Protein 3BFP (pdb70)

Secondary structure (DSSP, 8-state):
---SEEEEE--HHHHHHHHHHHHT-SEEEEE-------EEEE----HHHHHHHHHHHHTTT--B--EE-TT-EE-TT-EE-TTS--EE-TT-EE-TT-EE-TT-EE-TT-EE-TT-EE-TT-EE-TT-EE-TT-EE-TT-EE-TT-EE-TT-EE-TT-EE-TT-EE-S-B-S--EE--PPP---

Nearest PDB structures (foldseek):
  3bfp-assembly1_A  TM=1.005E+00  e=1.173E-33  Campylobacter jejuni
  5tyh-assembly1_A  TM=9.955E-01  e=1.055E-27  Campylobacter jejuni subsp. jejuni NCTC 11168 = ATCC 700819
  3bss-assembly1_A  TM=9.909E-01  e=1.055E-27  Campylobacter jejuni
  5t2y-assembly1_A  TM=9.691E-01  e=1.360E-27  Campylobacter jejuni subsp. jejuni NCTC 11168 = ATCC 700819
  2vhe-assembly2_B  TM=9.508E-01  e=2.335E-26  Campylobacter jejuni

Structure (mmCIF, N/CA/C/O backbone):
data_3BFP
#
_entry.id   3BFP
#
_cell.length_a   86.462
_cell.length_b   86.462
_cell.length_c   65.547
_cell.angle_alpha   90.000
_cell.angle_beta   90.000
_cell.angle_gamma   120.000
#
_symmetry.space_group_name_H-M   'P 63'
#
loop_
_entity.id
_entity.type
_entity.pdbx_description
1 polymer Acetyltransferase
2 non-polymer 'CITRATE ANION'
3 water water
#
loop_
_atom_site.group_PDB
_atom_site.id
_atom_site.type_symbol
_atom_site.label_atom_id
_atom_site.label_alt_id
_atom_site.label_comp_id
_atom_site.label_asym_id
_atom_site.label_entity_id
_atom_site.label_seq_id
_atom_site.pdbx_PDB_ins_code
_atom_site.Cartn_x
_atom_site.Cartn_y
_atom_site.Cartn_z
_atom_site.occupancy
_atom_site.B_iso_or_equiv
_atom_site.auth_seq_id
_atom_site.auth_comp_id
_atom_site.auth_asym_id
_atom_site.auth_atom_id
_atom_site.pdbx_PDB_model_num
ATOM 1 N N . ALA A 1 1 ? 19.364 -25.953 19.047 1.00 36.55 2 ALA A N 1
ATOM 2 C CA . ALA A 1 1 ? 20.077 -26.996 19.846 1.00 36.00 2 ALA A CA 1
ATOM 3 C C . ALA A 1 1 ? 20.170 -28.317 19.076 1.00 35.40 2 ALA A C 1
ATOM 4 O O . ALA A 1 1 ? 19.169 -29.027 18.931 1.00 36.15 2 ALA A O 1
ATOM 6 N N . ARG A 1 2 ? 21.369 -28.646 18.602 1.00 34.24 3 ARG A N 1
ATOM 7 C CA . ARG A 1 2 ? 21.591 -29.884 17.844 1.00 32.75 3 ARG A CA 1
ATOM 8 C C . ARG A 1 2 ? 21.447 -31.125 18.716 1.00 32.15 3 ARG A C 1
ATOM 9 O O . ARG A 1 2 ? 21.869 -31.132 19.881 1.00 32.19 3 ARG A O 1
ATOM 17 N N . THR A 1 3 ? 20.878 -32.178 18.131 1.00 30.68 4 THR A N 1
ATOM 18 C CA . THR A 1 3 ? 20.713 -33.456 18.828 1.00 29.09 4 THR A CA 1
ATOM 19 C C . THR A 1 3 ? 22.040 -34.205 18.877 1.00 29.07 4 THR A C 1
ATOM 20 O O . THR A 1 3 ? 22.993 -33.831 18.181 1.00 29.51 4 THR A O 1
ATOM 24 N N . GLU A 1 4 ? 22.115 -35.251 19.704 1.00 27.97 5 GLU A N 1
ATOM 25 C CA A GLU A 1 4 ? 23.362 -35.984 19.810 0.50 27.86 5 GLU A CA 1
ATOM 26 C CA B GLU A 1 4 ? 23.313 -36.087 19.884 0.50 27.49 5 GLU A CA 1
ATOM 27 C C . GLU A 1 4 ? 23.519 -37.015 18.700 1.00 27.02 5 GLU A C 1
ATOM 28 O O . GLU A 1 4 ? 24.643 -37.385 18.362 1.00 27.88 5 GLU A O 1
ATOM 39 N N . LYS A 1 5 ? 22.402 -37.435 18.111 1.00 26.24 6 LYS A N 1
ATOM 40 C CA . LYS A 1 5 ? 22.423 -38.344 16.964 1.00 24.55 6 LYS A CA 1
ATOM 41 C C . LYS A 1 5 ? 21.932 -37.604 15.742 1.00 22.59 6 LYS A C 1
ATOM 42 O O . LYS A 1 5 ? 21.221 -36.609 15.851 1.00 22.16 6 LYS A O 1
ATOM 48 N N . ILE A 1 6 ? 22.302 -38.115 14.571 1.00 21.32 7 ILE A N 1
ATOM 49 C CA . ILE A 1 6 ? 21.878 -37.532 13.307 1.00 19.64 7 ILE A CA 1
ATOM 50 C C . ILE A 1 6 ? 21.596 -38.654 12.314 1.00 19.18 7 ILE A C 1
ATOM 51 O O . ILE A 1 6 ? 22.343 -39.632 12.263 1.00 19.50 7 ILE A O 1
ATOM 56 N N . TYR A 1 7 ? 20.493 -38.527 11.580 1.00 18.78 8 TYR A N 1
ATOM 57 C CA . TYR A 1 7 ? 20.205 -39.411 10.456 1.00 18.98 8 TYR A CA 1
ATOM 58 C C . TYR A 1 7 ? 20.898 -38.837 9.231 1.00 19.67 8 TYR A C 1
ATOM 59 O O . TYR A 1 7 ? 20.750 -37.642 8.948 1.00 19.10 8 TYR A O 1
ATOM 68 N N . ILE A 1 8 ? 21.603 -39.699 8.503 1.00 20.42 9 ILE A N 1
ATOM 69 C CA . ILE A 1 8 ? 22.230 -39.307 7.233 1.00 22.09 9 ILE A CA 1
ATOM 70 C C . ILE A 1 8 ? 21.578 -40.132 6.138 1.00 23.49 9 ILE A C 1
ATOM 71 O O . ILE A 1 8 ? 21.688 -41.366 6.119 1.00 23.14 9 ILE A O 1
ATOM 76 N N . TYR A 1 9 ? 20.884 -39.446 5.244 1.00 24.95 10 TYR A N 1
ATOM 77 C CA . TYR A 1 9 ? 20.230 -40.096 4.132 1.00 27.43 10 TYR A CA 1
ATOM 78 C C . TYR A 1 9 ? 21.178 -40.085 2.937 1.00 28.19 10 TYR A C 1
ATOM 79 O O . TYR A 1 9 ? 21.605 -39.022 2.487 1.00 27.94 10 TYR A O 1
ATOM 88 N N . GLY A 1 10 ? 21.518 -41.275 2.448 1.00 29.10 11 GLY A N 1
ATOM 89 C CA . GLY A 1 10 ? 22.460 -41.431 1.337 1.00 30.59 11 GLY A CA 1
ATOM 90 C C . GLY A 1 10 ? 23.479 -42.516 1.625 1.00 31.91 11 GLY A C 1
ATOM 91 O O . GLY A 1 10 ? 24.379 -42.332 2.462 1.00 33.23 11 GLY A O 1
ATOM 92 N N . GLY A 1 13 ? 29.613 -43.742 0.247 1.00 37.77 14 GLY A N 1
ATOM 93 C CA . GLY A 1 13 ? 30.637 -42.787 -0.188 1.00 37.46 14 GLY A CA 1
ATOM 94 C C . GLY A 1 13 ? 30.427 -41.392 0.375 1.00 36.91 14 GLY A C 1
ATOM 95 O O . GLY A 1 13 ? 31.058 -41.023 1.370 1.00 37.44 14 GLY A O 1
ATOM 96 N N . HIS A 1 14 ? 29.541 -40.627 -0.264 1.00 36.41 15 HIS A N 1
ATOM 97 C CA A HIS A 1 14 ? 29.196 -39.267 0.183 0.50 35.73 15 HIS A CA 1
ATOM 98 C CA B HIS A 1 14 ? 29.191 -39.278 0.183 0.50 35.78 15 HIS A CA 1
ATOM 99 C C . HIS A 1 14 ? 28.623 -39.293 1.603 1.00 35.02 15 HIS A C 1
ATOM 100 O O . HIS A 1 14 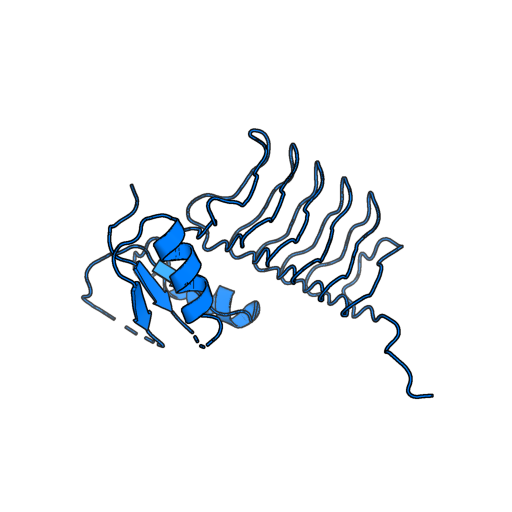? 28.779 -38.333 2.353 1.00 34.75 15 HIS A O 1
ATOM 113 N N . GLY A 1 15 ? 27.972 -40.399 1.963 1.00 33.77 16 GLY A N 1
ATOM 114 C CA . GLY A 1 15 ? 27.409 -40.590 3.302 1.00 31.26 16 GLY A CA 1
ATOM 115 C C . GLY A 1 15 ? 28.459 -40.692 4.398 1.00 29.95 16 GLY A C 1
ATOM 116 O O . GLY A 1 15 ? 28.331 -40.070 5.456 1.00 28.84 16 GLY A O 1
ATOM 117 N N . LEU A 1 16 ? 29.509 -41.474 4.155 1.00 28.52 17 LEU A N 1
ATOM 118 C CA . LEU A 1 16 ? 30.588 -41.596 5.135 1.00 27.58 17 LEU A CA 1
ATOM 119 C C . LEU A 1 16 ? 31.332 -40.267 5.308 1.00 25.75 17 LEU A C 1
ATOM 120 O O . LEU A 1 16 ? 31.804 -39.953 6.393 1.00 25.6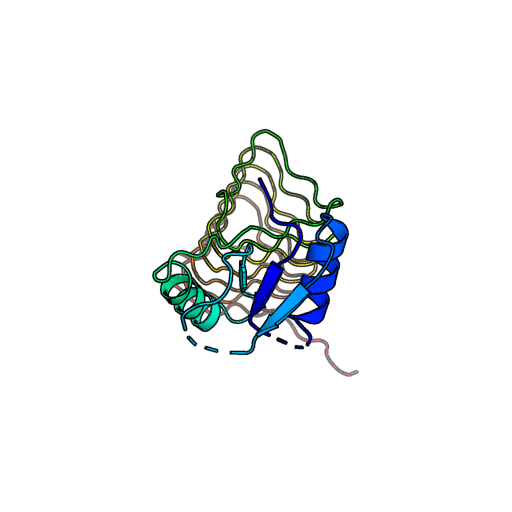6 17 LEU A O 1
ATOM 125 N N . VAL A 1 17 ? 31.442 -39.509 4.226 1.00 25.10 18 VAL A N 1
ATOM 126 C CA . VAL A 1 17 ? 32.077 -38.186 4.270 1.00 23.56 18 VAL A CA 1
ATOM 127 C C . VAL A 1 17 ? 31.249 -37.216 5.119 1.00 23.26 18 VAL A C 1
ATOM 128 O O . VAL A 1 17 ? 31.792 -36.467 5.935 1.00 22.99 18 VAL A O 1
ATOM 132 N N . CYS A 1 18 ? 29.930 -37.243 4.929 1.00 22.51 19 CYS A N 1
ATOM 133 C CA . CYS A 1 18 ? 29.039 -36.425 5.742 1.00 22.25 19 CYS A CA 1
ATOM 134 C C . CYS A 1 18 ? 29.078 -36.864 7.196 1.00 21.95 19 CYS A C 1
ATOM 135 O O . CYS A 1 18 ? 29.019 -36.025 8.092 1.00 21.49 19 CYS A O 1
ATOM 138 N N . GLU A 1 19 ? 29.207 -38.174 7.423 1.00 21.41 20 GLU A N 1
ATOM 139 C CA . GLU A 1 19 ? 29.365 -38.714 8.776 1.00 22.26 20 GLU A CA 1
ATOM 140 C C . GLU A 1 19 ? 30.598 -38.109 9.453 1.00 20.78 20 GLU A C 1
ATOM 141 O O . GLU A 1 19 ? 30.546 -37.711 10.616 1.00 20.70 20 GLU A O 1
ATOM 147 N N . ASP A 1 20 ? 31.704 -38.034 8.716 1.00 19.71 21 ASP A N 1
ATOM 148 C CA . ASP A 1 20 ? 32.925 -37.417 9.250 1.00 18.74 21 ASP A CA 1
ATOM 149 C C . ASP A 1 20 ? 32.673 -35.967 9.641 1.00 18.15 21 ASP A C 1
ATOM 150 O O . ASP A 1 20 ? 33.160 -35.503 10.668 1.00 17.50 21 ASP A O 1
ATOM 155 N N . VAL A 1 21 ? 31.934 -35.232 8.814 1.00 17.74 22 VAL A N 1
ATOM 156 C CA . VAL A 1 21 ? 31.664 -33.833 9.139 1.00 17.73 22 VAL A CA 1
ATOM 157 C C . VAL A 1 21 ? 30.734 -33.733 10.359 1.00 17.94 22 VAL A C 1
ATOM 158 O O . VAL A 1 21 ? 30.935 -32.891 11.226 1.00 17.31 22 VAL A O 1
ATOM 162 N N . ALA A 1 22 ?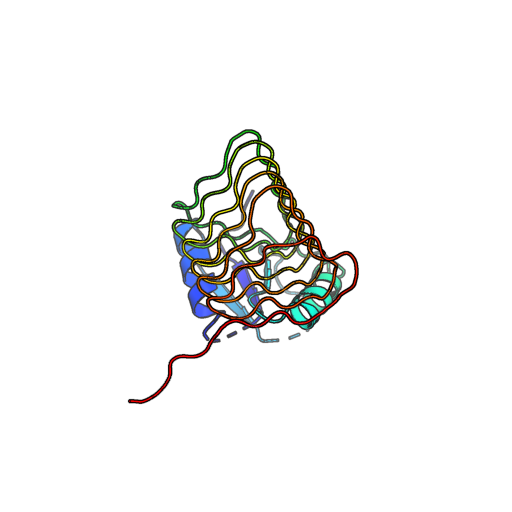 29.737 -34.607 10.417 1.00 17.86 23 ALA A N 1
ATOM 163 C CA . ALA A 1 22 ? 28.826 -34.654 11.569 1.00 18.21 23 ALA A CA 1
ATOM 164 C C . ALA A 1 22 ? 29.595 -34.927 12.870 1.00 18.98 23 ALA A C 1
ATOM 165 O O . ALA A 1 22 ? 29.404 -34.236 13.864 1.00 19.53 23 ALA A O 1
ATOM 167 N N . LYS A 1 23 ? 30.483 -35.915 12.848 1.00 20.13 24 LYS A N 1
ATOM 168 C CA . LYS A 1 23 ? 31.284 -36.242 14.038 1.00 20.83 24 LYS A CA 1
ATOM 169 C C . LYS A 1 23 ? 32.238 -35.120 14.428 1.00 20.75 24 LYS A C 1
ATOM 170 O O . LYS A 1 23 ? 32.414 -34.822 15.615 1.00 21.21 24 LYS A O 1
ATOM 176 N N . ASN A 1 24 ? 32.811 -34.466 13.422 1.00 20.59 25 ASN A N 1
ATOM 177 C CA . ASN A 1 24 ? 33.632 -33.268 13.658 1.00 20.59 25 ASN A CA 1
ATOM 178 C C . ASN A 1 24 ? 32.886 -32.168 14.409 1.00 20.80 25 ASN A C 1
ATOM 179 O O . ASN A 1 24 ? 33.458 -31.516 15.292 1.00 20.14 25 ASN A O 1
ATOM 184 N N . MET A 1 25 ? 31.609 -31.969 14.063 1.00 20.99 26 MET A N 1
ATOM 185 C CA . MET A 1 25 ? 30.753 -30.975 14.720 1.00 21.90 26 MET A CA 1
ATOM 186 C C . MET A 1 25 ? 30.417 -31.327 16.161 1.00 23.36 26 MET A C 1
ATOM 187 O O . MET A 1 25 ? 30.071 -30.451 16.957 1.00 24.56 26 MET A O 1
ATOM 192 N N . GLY A 1 26 ? 30.483 -32.615 16.483 1.00 24.26 27 GLY A N 1
ATOM 193 C CA . GLY A 1 26 ? 30.187 -33.060 17.834 1.00 24.73 27 GLY A CA 1
ATOM 194 C C . GLY A 1 26 ? 29.054 -34.065 17.919 1.00 25.43 27 GLY A C 1
ATOM 195 O O . GLY A 1 26 ? 28.682 -34.488 19.024 1.00 25.16 27 GLY A O 1
ATOM 196 N N . TYR A 1 27 ? 28.492 -34.461 16.775 1.00 25.16 28 TYR A N 1
ATOM 197 C CA . TYR A 1 27 ? 27.488 -35.533 16.799 1.00 25.41 28 TYR A CA 1
ATOM 198 C C . TYR A 1 27 ? 28.177 -36.799 17.277 1.00 26.29 28 TYR A C 1
ATOM 199 O O . TYR A 1 27 ? 29.301 -37.083 16.878 1.00 26.95 28 TYR A O 1
ATOM 208 N N . LYS A 1 28 ? 27.513 -37.535 18.165 1.00 27.78 29 LYS A N 1
ATOM 209 C CA . LYS A 1 28 ? 28.098 -38.733 18.761 1.00 28.76 29 LYS A CA 1
ATOM 210 C C . LYS A 1 28 ? 27.808 -39.975 17.931 1.00 28.11 29 LYS A C 1
ATOM 211 O O . LYS A 1 28 ? 28.609 -40.920 17.923 1.00 28.79 29 LYS A O 1
ATOM 217 N N . GLU A 1 29 ? 26.670 -39.975 17.236 1.00 27.06 30 GLU A N 1
ATOM 218 C CA A GLU A 1 29 ? 26.254 -41.131 16.445 0.50 26.57 30 GLU A CA 1
ATOM 219 C CA B GLU A 1 29 ? 26.257 -41.129 16.439 0.50 26.63 30 GLU A CA 1
ATOM 220 C C . GLU A 1 29 ? 25.568 -40.723 15.136 1.00 26.13 30 GLU A C 1
ATOM 221 O O . GLU A 1 29 ? 24.761 -39.794 15.110 1.00 26.10 30 GLU A O 1
ATOM 232 N N . CYS A 1 30 ? 25.896 -41.430 14.060 1.00 25.65 31 CYS A N 1
ATOM 233 C CA . CYS A 1 30 ? 25.267 -41.216 12.762 1.00 25.60 31 CYS A CA 1
ATOM 234 C C . CYS A 1 30 ? 24.508 -42.470 12.361 1.00 25.63 31 CYS A C 1
ATOM 235 O O . CYS A 1 30 ? 25.057 -43.583 12.384 1.00 25.96 31 CYS A O 1
ATOM 238 N N . ILE A 1 31 ? 23.249 -42.271 11.993 1.00 25.18 32 ILE A N 1
ATOM 239 C CA . ILE A 1 31 ? 22.361 -43.348 11.592 1.00 25.39 32 ILE A CA 1
ATOM 240 C C . ILE A 1 31 ? 22.071 -43.216 10.107 1.00 25.66 32 ILE A C 1
ATOM 241 O O . ILE A 1 31 ? 21.388 -42.282 9.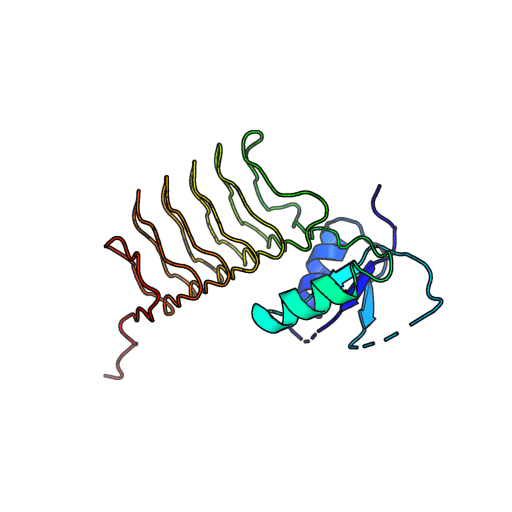674 1.00 24.29 32 ILE A O 1
ATOM 246 N N . PHE A 1 32 ? 22.580 -44.168 9.331 1.00 27.28 33 PHE A N 1
ATOM 247 C CA . PHE A 1 32 ? 22.396 -44.147 7.888 1.00 29.67 33 PHE A CA 1
ATOM 248 C C . PHE A 1 32 ? 21.057 -44.690 7.441 1.00 31.34 33 PHE A C 1
ATOM 249 O O . PHE A 1 32 ? 20.614 -45.761 7.897 1.00 31.44 33 PHE A O 1
ATOM 257 N N . LEU A 1 33 ? 20.426 -43.946 6.540 1.00 32.67 34 LEU A N 1
ATOM 258 C CA . LEU A 1 33 ? 19.184 -44.357 5.904 1.00 34.53 34 LEU A CA 1
ATOM 259 C C . LEU A 1 33 ? 19.340 -44.242 4.390 1.00 36.07 34 LEU A C 1
ATOM 260 O O . LEU A 1 33 ? 20.024 -43.337 3.896 1.00 36.38 34 LEU A O 1
ATOM 265 N N . ASP A 1 34 ? 18.709 -45.157 3.658 1.00 37.85 35 ASP A N 1
ATOM 266 C CA . ASP A 1 34 ? 18.635 -45.044 2.204 1.00 39.53 35 ASP A CA 1
ATOM 267 C C . ASP A 1 34 ? 17.416 -45.768 1.647 1.00 40.08 35 ASP A C 1
ATOM 268 O O . ASP A 1 34 ? 16.275 -45.400 1.950 1.00 40.75 35 ASP A O 1
ATOM 273 N N . SER A 1 43 ? 6.725 -42.056 9.175 1.00 32.35 44 SER A N 1
ATOM 274 C CA . SER A 1 43 ? 6.837 -43.130 10.180 1.00 32.04 44 SER A CA 1
ATOM 275 C C . SER A 1 43 ? 7.168 -42.639 11.606 1.00 31.10 44 SER A C 1
ATOM 276 O O . SER A 1 43 ? 7.257 -41.438 11.852 1.00 31.23 44 SER A O 1
ATOM 279 N N . THR A 1 44 ? 7.365 -43.570 12.542 1.00 30.07 45 THR A N 1
ATOM 280 C CA . THR A 1 44 ? 7.414 -43.211 13.967 1.00 28.50 45 THR A CA 1
ATOM 281 C C . THR A 1 44 ? 8.799 -43.088 14.641 1.00 28.43 45 THR A C 1
ATOM 282 O O . THR A 1 44 ? 8.923 -43.304 15.841 1.00 27.47 45 THR A O 1
ATOM 286 N N . LEU A 1 45 ? 9.827 -42.727 13.883 1.00 29.19 46 LEU A N 1
ATOM 287 C CA . LEU A 1 45 ? 11.176 -42.586 14.461 1.00 29.29 46 LEU A CA 1
ATOM 288 C C . LEU A 1 45 ? 11.385 -41.358 15.334 1.00 28.31 46 LEU A C 1
ATOM 289 O O . LEU A 1 45 ? 10.755 -40.325 15.098 1.00 29.19 46 LEU A O 1
ATOM 294 N N . PRO A 1 46 ? 12.297 -41.449 16.326 1.00 27.82 47 PRO A N 1
ATOM 295 C CA . PRO A 1 46 ? 12.618 -40.251 17.085 1.00 27.11 47 PRO A CA 1
ATOM 296 C C . PRO A 1 46 ? 13.109 -39.145 16.148 1.00 26.87 47 PRO A C 1
ATOM 297 O O . PRO A 1 46 ? 13.752 -39.430 15.126 1.00 26.49 47 PRO A O 1
ATOM 301 N N . LYS A 1 47 ? 12.786 -37.908 16.498 1.00 26.19 48 LYS A N 1
ATOM 302 C CA . LYS A 1 47 ? 13.130 -36.733 15.693 1.00 26.15 48 LYS A CA 1
ATOM 303 C C . LYS A 1 47 ? 14.545 -36.226 15.934 1.00 25.86 48 LYS A C 1
ATOM 304 O O . LYS A 1 47 ? 14.749 -35.108 16.433 1.00 26.38 48 LYS A O 1
ATOM 310 N N . TYR A 1 48 ? 15.537 -37.020 15.555 1.00 24.74 49 TYR A N 1
ATOM 311 C CA . TYR A 1 48 ? 16.906 -36.510 15.563 1.00 24.33 49 TYR A CA 1
ATOM 312 C C . TYR A 1 48 ? 17.079 -35.603 14.350 1.00 22.66 49 TYR A C 1
ATOM 313 O O . TYR A 1 48 ? 16.284 -35.657 13.405 1.00 21.92 49 TYR A O 1
ATOM 322 N N . ASP A 1 49 ? 18.100 -34.753 14.410 1.00 21.58 50 ASP A N 1
ATOM 323 C CA . ASP A 1 49 ? 18.501 -33.919 13.279 1.00 20.54 50 ASP A CA 1
ATOM 324 C C . ASP A 1 49 ? 18.697 -34.809 12.061 1.00 20.11 50 ASP A C 1
ATOM 325 O O . ASP A 1 49 ? 19.081 -35.972 12.201 1.00 19.60 50 ASP A O 1
ATOM 330 N N . PHE A 1 50 ? 18.453 -34.255 10.873 1.00 19.76 51 PHE A N 1
ATOM 331 C CA . PHE A 1 50 ? 18.571 -35.010 9.629 1.00 19.76 51 PHE A CA 1
ATOM 332 C C . PHE A 1 50 ? 19.556 -34.304 8.697 1.00 18.87 51 PHE A C 1
ATOM 333 O O . PHE A 1 50 ? 19.661 -33.086 8.724 1.00 17.13 51 PHE A O 1
ATOM 341 N N . PHE A 1 51 ? 20.232 -35.077 7.853 1.00 18.20 52 PHE A N 1
ATOM 342 C CA . PHE A 1 51 ? 20.985 -34.483 6.741 1.00 18.35 52 PHE A CA 1
ATOM 343 C C . PHE A 1 51 ? 20.814 -35.320 5.481 1.00 19.01 52 PHE A C 1
ATOM 344 O O . PHE A 1 51 ? 20.665 -36.538 5.562 1.00 18.81 52 PHE A O 1
ATOM 352 N N . ILE A 1 52 ? 20.834 -34.663 4.320 1.00 19.45 53 ILE A N 1
ATOM 353 C CA . ILE A 1 52 ? 20.697 -35.372 3.046 1.00 20.44 53 ILE A CA 1
ATOM 354 C C . ILE A 1 52 ? 22.037 -35.391 2.315 1.00 21.41 53 ILE A C 1
ATOM 355 O O . ILE A 1 52 ? 22.473 -34.368 1.778 1.00 21.23 53 ILE A O 1
ATOM 360 N N . ALA A 1 53 ? 22.683 -36.555 2.326 1.00 22.48 54 ALA A N 1
ATOM 361 C CA . ALA A 1 53 ? 24.014 -36.721 1.749 1.00 24.27 54 ALA A CA 1
ATOM 362 C C . ALA A 1 53 ? 23.921 -37.241 0.333 1.00 24.96 54 ALA A C 1
ATOM 363 O O . ALA A 1 53 ? 24.403 -38.332 0.026 1.00 25.73 54 ALA A O 1
ATOM 365 N N . ILE A 1 54 ? 23.276 -36.462 -0.529 1.00 26.71 55 ILE A N 1
ATOM 366 C CA . ILE A 1 54 ? 23.142 -36.817 -1.931 1.00 27.43 55 ILE A CA 1
ATOM 367 C C . ILE A 1 54 ? 23.751 -35.696 -2.780 1.00 27.97 55 ILE A C 1
ATOM 368 O O . ILE A 1 54 ? 23.299 -34.547 -2.715 1.00 27.79 55 ILE A O 1
ATOM 373 N N . GLY A 1 55 ? 24.790 -36.034 -3.547 1.00 28.23 56 GLY A N 1
ATOM 374 C CA . GLY A 1 55 ? 25.548 -35.030 -4.311 1.00 28.32 56 GLY A CA 1
ATOM 375 C C . GLY A 1 55 ? 24.717 -34.448 -5.440 1.00 28.33 56 GLY A C 1
ATOM 376 O O . GLY A 1 55 ? 24.940 -33.310 -5.884 1.00 28.27 56 GLY A O 1
ATOM 377 N N . ASN A 1 56 ? 23.757 -35.242 -5.902 1.00 28.15 57 ASN A N 1
ATOM 378 C CA . ASN A 1 56 ? 22.874 -34.863 -6.986 1.00 28.36 57 ASN A CA 1
ATOM 379 C C . ASN A 1 56 ? 21.839 -33.825 -6.581 1.00 28.18 57 ASN A C 1
ATOM 380 O O . ASN A 1 56 ? 21.001 -34.092 -5.709 1.00 27.20 57 ASN A O 1
ATOM 385 N N . ASN A 1 57 ? 21.878 -32.665 -7.244 1.00 27.49 58 ASN A N 1
ATOM 386 C CA . ASN A 1 57 ? 21.061 -31.502 -6.860 1.00 27.33 58 ASN A CA 1
ATOM 387 C C . ASN A 1 57 ? 19.560 -31.761 -6.876 1.00 27.96 58 ASN A C 1
ATOM 388 O O . ASN A 1 57 ? 18.829 -31.313 -5.980 1.00 28.34 58 ASN A O 1
ATOM 393 N N . GLU A 1 58 ? 19.101 -32.484 -7.893 1.00 29.07 59 GLU A N 1
ATOM 394 C CA . GLU A 1 58 ? 17.670 -32.695 -8.106 1.00 29.71 59 GLU A CA 1
ATOM 395 C C . GLU A 1 58 ? 17.048 -33.657 -7.089 1.00 29.23 59 GLU A C 1
ATOM 396 O O . GLU A 1 58 ? 15.939 -33.424 -6.598 1.00 29.04 59 GLU A O 1
ATOM 402 N N . ILE A 1 59 ? 17.765 -34.739 -6.800 1.00 28.95 60 ILE A N 1
ATOM 403 C CA . ILE A 1 59 ? 17.327 -35.735 -5.828 1.00 28.54 60 ILE A CA 1
ATOM 404 C C . ILE A 1 59 ? 17.406 -35.123 -4.427 1.00 27.95 60 ILE A C 1
ATOM 405 O O . ILE A 1 59 ? 16.498 -35.291 -3.620 1.00 27.79 60 ILE A O 1
ATOM 410 N N . ARG A 1 60 ? 18.490 -34.400 -4.152 1.00 27.21 61 ARG A N 1
ATOM 411 C CA . ARG A 1 60 ? 18.639 -33.730 -2.858 1.00 25.97 61 ARG A CA 1
ATOM 412 C C . ARG A 1 60 ? 17.434 -32.843 -2.542 1.00 26.25 61 ARG A C 1
ATOM 413 O O . ARG A 1 60 ? 16.913 -32.887 -1.422 1.00 26.15 61 ARG A O 1
ATOM 421 N N . LYS A 1 61 ? 16.986 -32.061 -3.522 1.00 26.24 62 LYS A N 1
ATOM 422 C CA . LYS A 1 61 ? 15.853 -31.154 -3.346 1.00 27.21 62 LYS A CA 1
ATOM 423 C C . LYS A 1 61 ? 14.555 -31.910 -3.072 1.00 27.87 62 LYS A C 1
ATOM 424 O O . LYS A 1 61 ? 13.773 -31.519 -2.207 1.00 27.67 62 LYS A O 1
ATOM 430 N N . LYS A 1 62 ? 14.329 -32.985 -3.825 1.00 28.58 63 LYS A N 1
ATOM 431 C CA . LYS A 1 62 ? 13.119 -33.792 -3.663 1.00 29.46 63 LYS A CA 1
ATOM 432 C C . LYS A 1 62 ? 13.067 -34.405 -2.266 1.00 29.18 63 LYS A C 1
ATOM 433 O O . LYS A 1 62 ? 12.055 -34.275 -1.569 1.00 29.33 63 LYS A O 1
ATOM 436 N N . ILE A 1 63 ? 14.172 -35.035 -1.862 1.00 29.13 64 ILE A N 1
ATOM 437 C CA . ILE A 1 63 ? 14.284 -35.641 -0.537 1.00 29.06 64 ILE A CA 1
ATOM 438 C C . ILE A 1 63 ? 14.149 -34.571 0.553 1.00 29.19 64 ILE A C 1
ATOM 439 O O . ILE A 1 63 ? 13.487 -34.804 1.568 1.00 29.02 64 ILE A O 1
ATOM 444 N N . TYR A 1 64 ? 14.761 -33.403 0.328 1.00 28.91 65 TYR A N 1
ATOM 445 C CA . TYR A 1 64 ? 14.628 -32.250 1.230 1.00 29.58 65 TYR A CA 1
ATOM 446 C C . TYR A 1 64 ? 13.167 -31.910 1.474 1.00 30.58 65 TYR A C 1
ATOM 447 O O . TYR A 1 64 ? 12.751 -31.715 2.619 1.00 30.87 65 TYR A O 1
ATOM 456 N N . GLN A 1 65 ? 12.394 -31.827 0.395 1.00 31.40 66 GLN A N 1
ATOM 457 C CA . GLN A 1 65 ? 10.983 -31.469 0.507 1.00 32.78 66 GLN A CA 1
ATOM 458 C C . GLN A 1 65 ? 10.195 -32.514 1.301 1.00 32.59 66 GLN A C 1
ATOM 459 O O . GLN A 1 65 ? 9.405 -32.152 2.171 1.00 32.95 66 GLN A O 1
ATOM 465 N N . LYS A 1 66 ? 10.442 -33.794 1.015 1.00 32.98 67 LYS A N 1
ATOM 466 C CA . LYS A 1 66 ? 9.762 -34.910 1.687 1.00 33.57 67 LYS A CA 1
ATOM 467 C C . LYS A 1 66 ? 10.071 -34.952 3.186 1.00 33.66 67 LYS A C 1
ATOM 468 O O . LYS A 1 66 ? 9.156 -35.085 4.005 1.00 33.54 67 LYS A O 1
ATOM 471 N N . ILE A 1 67 ? 11.355 -34.833 3.532 1.00 33.16 68 ILE A N 1
ATOM 472 C CA . ILE A 1 67 ? 11.798 -34.886 4.933 1.00 33.39 68 ILE A CA 1
ATOM 473 C C . ILE A 1 67 ? 11.258 -33.702 5.738 1.00 33.89 68 ILE A C 1
ATOM 474 O O . ILE A 1 67 ? 10.835 -33.871 6.888 1.00 33.57 68 ILE A O 1
ATOM 479 N N . SER A 1 68 ? 11.271 -32.520 5.121 1.00 34.49 69 SER A N 1
ATOM 480 C CA A SER A 1 68 ? 10.741 -31.305 5.739 0.50 35.15 69 SER A CA 1
ATOM 481 C CA B SER A 1 68 ? 10.746 -31.308 5.741 0.50 35.15 69 SER A CA 1
ATOM 482 C C . SER A 1 68 ? 9.245 -31.420 6.011 1.00 35.71 69 SER A C 1
ATOM 483 O O . SER A 1 68 ? 8.750 -30.910 7.015 1.00 35.87 69 SER A O 1
ATOM 488 N N . GLU A 1 69 ? 8.529 -32.088 5.107 1.00 36.47 70 GLU A N 1
ATOM 489 C CA . GLU A 1 69 ? 7.075 -32.268 5.239 1.00 37.81 70 GLU A CA 1
ATOM 490 C C . GLU A 1 69 ? 6.677 -33.307 6.292 1.00 37.56 70 GLU A C 1
ATOM 491 O O . GLU A 1 69 ? 5.496 -33.417 6.642 1.00 38.18 70 GLU A O 1
ATOM 497 N N . ASN A 1 70 ? 7.650 -34.082 6.767 1.00 37.17 71 ASN A N 1
ATOM 498 C CA . ASN A 1 70 ? 7.416 -35.071 7.817 1.00 36.74 71 ASN A CA 1
ATOM 499 C C . ASN A 1 70 ? 7.911 -34.625 9.197 1.00 36.10 71 ASN A C 1
ATOM 500 O O . ASN A 1 70 ? 8.108 -35.451 10.097 1.00 36.41 71 ASN A O 1
ATOM 505 N N . GLY A 1 71 ? 8.112 -33.316 9.350 1.00 34.98 72 GLY A N 1
ATOM 506 C CA . GLY A 1 71 ? 8.428 -32.707 10.645 1.00 33.81 72 GLY A CA 1
ATOM 507 C C . GLY A 1 71 ? 9.852 -32.877 11.153 1.00 32.60 72 GLY A C 1
ATOM 508 O O . GLY A 1 71 ? 10.091 -32.828 12.368 1.00 32.81 72 GLY A O 1
ATOM 509 N N . PHE A 1 72 ? 10.799 -33.092 10.239 1.00 30.65 73 PHE A N 1
ATOM 510 C CA . PHE A 1 72 ? 12.199 -33.241 10.620 1.00 28.50 73 PHE A CA 1
ATOM 511 C C . PHE A 1 72 ? 12.944 -31.927 10.410 1.00 27.10 73 PHE A C 1
ATOM 512 O O . PHE A 1 72 ? 12.617 -31.144 9.502 1.00 26.99 73 PHE A O 1
ATOM 520 N N . LYS A 1 73 ? 13.947 -31.690 11.249 1.00 25.36 74 LYS A N 1
ATOM 521 C CA . LYS A 1 73 ? 14.844 -30.556 11.079 1.00 24.35 74 LYS A CA 1
ATOM 522 C C . LYS A 1 73 ? 16.015 -31.016 10.217 1.00 22.80 74 LYS A C 1
ATOM 523 O O . LYS A 1 73 ? 16.718 -31.949 10.584 1.00 22.51 74 LYS A O 1
ATOM 529 N N . ILE A 1 74 ? 16.218 -30.372 9.072 1.00 21.52 75 ILE A N 1
ATOM 530 C CA . ILE A 1 74 ? 17.364 -30.723 8.215 1.00 20.54 75 ILE A CA 1
ATOM 531 C C . ILE A 1 74 ? 18.480 -29.723 8.486 1.00 19.51 75 ILE A C 1
ATOM 532 O O . ILE A 1 74 ? 18.427 -28.592 8.009 1.00 19.87 75 ILE A O 1
ATOM 537 N N . VAL A 1 75 ? 19.466 -30.139 9.269 1.00 18.55 76 VAL A N 1
ATOM 538 C CA . VAL A 1 75 ? 20.505 -29.218 9.743 1.00 18.02 76 VAL A CA 1
ATOM 539 C C . VAL A 1 75 ? 21.536 -28.918 8.656 1.00 17.68 76 VAL A C 1
ATOM 540 O O . VAL A 1 75 ? 21.531 -29.557 7.606 1.00 17.98 76 VAL A O 1
ATOM 544 N N . ASN A 1 76 ? 22.399 -27.935 8.915 1.00 17.66 77 ASN A N 1
ATOM 545 C CA . ASN A 1 76 ? 23.602 -27.760 8.094 1.00 17.40 77 ASN A CA 1
ATOM 546 C C . ASN A 1 76 ? 24.731 -28.532 8.736 1.00 17.43 77 ASN A C 1
ATOM 547 O O . ASN A 1 76 ? 24.834 -28.572 9.973 1.00 18.21 77 ASN A O 1
ATOM 552 N N . LEU A 1 77 ? 25.574 -29.160 7.911 1.00 16.72 78 LEU A N 1
ATOM 553 C CA . LEU A 1 77 ? 26.785 -29.792 8.405 1.00 15.92 78 LEU A CA 1
ATOM 554 C C . LEU A 1 77 ? 27.934 -28.921 7.938 1.00 16.37 78 LEU A C 1
ATOM 555 O O . LEU A 1 77 ? 28.140 -28.760 6.739 1.00 15.77 78 LEU A O 1
ATOM 560 N N . ILE A 1 78 ? 28.641 -28.357 8.909 1.00 16.37 79 ILE A N 1
ATOM 561 C CA . ILE A 1 78 ? 29.703 -27.371 8.677 1.00 16.57 79 ILE A CA 1
ATOM 562 C C . ILE A 1 78 ? 30.949 -27.786 9.453 1.00 16.14 79 ILE A C 1
ATOM 563 O O . ILE A 1 78 ? 30.967 -27.757 10.687 1.00 16.15 79 ILE A O 1
ATOM 568 N N . HIS A 1 79 ? 31.996 -28.169 8.734 1.00 15.61 80 HIS A N 1
ATOM 569 C CA . HIS A 1 79 ? 33.23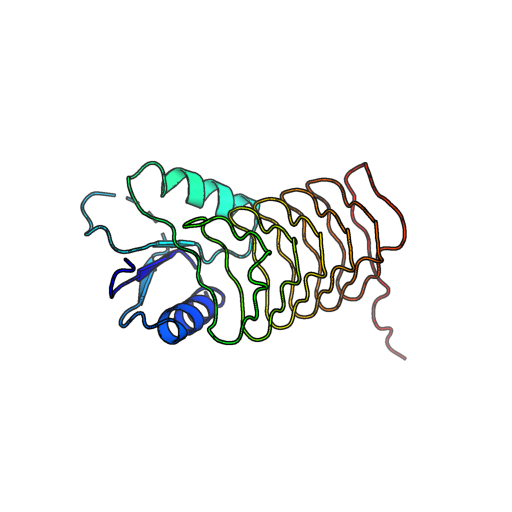3 -28.586 9.371 1.00 15.88 80 HIS A CA 1
ATOM 570 C C . HIS A 1 79 ? 33.815 -27.440 10.187 1.00 16.05 80 HIS A C 1
ATOM 571 O O . HIS A 1 79 ? 33.719 -26.283 9.791 1.00 16.68 80 HIS A O 1
ATOM 578 N N . LYS A 1 80 ? 34.381 -27.759 11.344 1.00 16.53 81 LYS A N 1
ATOM 579 C CA . LYS A 1 80 ? 34.941 -26.732 12.216 1.00 17.69 81 LYS A CA 1
ATOM 580 C C . LYS A 1 80 ? 36.033 -25.880 11.546 1.00 17.37 81 LYS A C 1
ATOM 581 O O . LYS A 1 80 ? 36.266 -24.748 11.959 1.00 18.07 81 LYS A O 1
ATOM 587 N N . SER A 1 81 ? 36.674 -26.422 10.512 1.00 17.40 82 SER A N 1
ATOM 588 C CA . SER A 1 81 ? 37.710 -25.692 9.778 1.00 17.05 82 SER A CA 1
ATOM 589 C C . SER A 1 81 ? 37.175 -24.753 8.688 1.00 17.44 82 SER A C 1
ATOM 590 O O . SER A 1 81 ? 37.955 -24.014 8.067 1.00 17.95 82 SER A O 1
ATOM 593 N N . ALA A 1 82 ? 35.877 -24.815 8.414 1.00 17.39 83 ALA A N 1
ATOM 594 C CA . ALA A 1 82 ? 35.281 -23.878 7.465 1.00 17.88 83 ALA A CA 1
ATOM 595 C C . ALA A 1 82 ? 35.253 -22.510 8.128 1.00 18.80 83 ALA A C 1
ATOM 596 O O . ALA A 1 82 ? 34.819 -22.365 9.286 1.00 19.96 83 ALA A O 1
ATOM 598 N N . LEU A 1 83 ? 35.760 -21.509 7.414 1.00 17.70 84 LEU A N 1
ATOM 599 C CA . LEU A 1 83 ? 35.825 -20.151 7.948 1.00 18.18 84 LEU A CA 1
ATOM 600 C C . LEU A 1 83 ? 34.731 -19.304 7.324 1.00 18.22 84 LEU A C 1
ATOM 601 O O . LEU A 1 83 ? 34.698 -19.128 6.103 1.00 19.04 84 LEU A O 1
ATOM 606 N N . ILE A 1 84 ? 33.820 -18.794 8.155 1.00 17.82 85 ILE A N 1
ATOM 607 C CA . ILE A 1 84 ? 32.656 -18.064 7.647 1.00 17.70 85 ILE A CA 1
ATOM 608 C C . ILE A 1 84 ? 32.670 -16.654 8.228 1.00 17.70 85 ILE A C 1
ATOM 609 O O . ILE A 1 84 ? 32.674 -16.492 9.453 1.00 17.30 85 ILE A O 1
ATOM 614 N N . SER A 1 85 ? 32.675 -15.640 7.362 1.00 17.21 86 SER A N 1
ATOM 615 C CA . SER A 1 85 ? 32.643 -14.255 7.830 1.00 18.14 86 SER A CA 1
ATOM 616 C C . SER A 1 85 ? 31.408 -14.015 8.695 1.00 18.57 86 SER A C 1
ATOM 617 O O . SER A 1 85 ? 30.322 -14.508 8.382 1.00 18.46 86 SER A O 1
ATOM 620 N N . PRO A 1 86 ? 31.569 -13.254 9.790 1.00 19.60 87 PRO A N 1
ATOM 621 C CA . PRO A 1 86 ? 30.417 -12.865 10.601 1.00 20.13 87 PRO A CA 1
ATOM 622 C C . PRO A 1 86 ? 29.314 -12.160 9.811 1.00 20.34 87 PRO A C 1
ATOM 623 O O . PRO A 1 86 ? 28.147 -12.198 10.222 1.00 21.15 87 PRO A O 1
ATOM 627 N N . SER A 1 87 ? 29.674 -11.505 8.709 1.00 20.03 88 SER A N 1
ATOM 628 C CA . SER A 1 87 ? 28.682 -10.791 7.890 1.00 20.50 88 SER A CA 1
ATOM 629 C C . SER A 1 87 ? 28.154 -11.630 6.731 1.00 20.38 88 SER A C 1
ATOM 630 O O . SER A 1 87 ? 27.276 -11.183 5.984 1.00 20.05 88 SER A O 1
ATOM 633 N N . ALA A 1 88 ? 28.693 -12.840 6.563 1.00 19.85 89 ALA A N 1
ATOM 634 C CA . ALA A 1 88 ? 28.123 -13.758 5.579 1.00 19.67 89 ALA A CA 1
ATOM 635 C C . ALA A 1 88 ? 26.777 -14.270 6.086 1.00 20.28 89 ALA A C 1
ATOM 636 O O . ALA A 1 88 ? 26.522 -14.283 7.291 1.00 19.81 89 ALA A O 1
ATOM 638 N N . ILE A 1 89 ? 25.927 -14.693 5.158 1.00 20.47 90 ILE A N 1
ATOM 639 C CA . ILE A 1 89 ? 24.621 -15.251 5.488 1.00 22.15 90 ILE A CA 1
ATOM 640 C C . ILE A 1 89 ? 24.552 -16.702 5.028 1.00 21.58 90 ILE A C 1
ATOM 641 O O . ILE A 1 89 ? 24.660 -16.986 3.840 1.00 22.09 90 ILE A O 1
ATOM 646 N N . VAL A 1 90 ? 24.380 -17.611 5.977 1.00 21.00 91 VAL A N 1
ATOM 647 C CA . VAL A 1 90 ? 24.207 -19.027 5.672 1.00 21.20 91 VAL A CA 1
ATOM 648 C C . VAL A 1 90 ? 22.835 -19.409 6.207 1.00 21.94 91 VAL A C 1
ATOM 649 O O . VAL A 1 90 ? 22.616 -19.325 7.421 1.00 21.53 91 VAL A O 1
ATOM 653 N N . GLU A 1 91 ? 21.916 -19.807 5.323 1.00 22.83 92 GLU A N 1
ATOM 654 C CA . GLU A 1 91 ? 20.546 -20.090 5.767 1.00 24.77 92 GLU A CA 1
ATOM 655 C C . GLU A 1 91 ? 20.586 -21.174 6.841 1.00 24.22 92 GLU A C 1
ATOM 656 O O . GLU A 1 91 ? 21.217 -22.214 6.657 1.00 23.28 92 GLU A O 1
ATOM 662 N N . GLU A 1 92 ? 19.920 -20.911 7.963 1.00 24.16 93 GLU A N 1
ATOM 663 C CA . GLU A 1 92 ? 19.969 -21.814 9.114 1.00 24.65 93 GLU A CA 1
ATOM 664 C C . GLU A 1 92 ? 19.093 -23.032 8.869 1.00 22.75 93 GLU A C 1
ATOM 665 O O . GLU A 1 92 ? 18.041 -22.920 8.241 1.00 22.62 93 GLU A O 1
ATOM 671 N N . ASN A 1 93 ? 19.531 -24.184 9.371 1.00 21.86 94 ASN A N 1
ATOM 672 C CA . ASN A 1 93 ? 18.794 -25.439 9.225 1.00 21.13 94 ASN A CA 1
ATOM 673 C C . ASN A 1 93 ? 18.265 -25.618 7.798 1.00 20.48 94 ASN A C 1
ATOM 674 O O . ASN A 1 93 ? 17.054 -25.725 7.564 1.00 20.72 94 ASN A O 1
ATOM 679 N N . ALA A 1 94 ? 19.191 -25.652 6.836 1.00 18.90 95 ALA A N 1
ATOM 680 C CA . ALA A 1 94 ? 18.833 -25.670 5.422 1.00 17.65 95 ALA A CA 1
ATOM 681 C C . ALA A 1 94 ? 19.578 -26.744 4.601 1.00 17.43 95 ALA A C 1
ATOM 682 O O . ALA A 1 94 ? 19.668 -26.660 3.375 1.00 18.17 95 ALA A O 1
ATOM 684 N N . GLY A 1 95 ? 20.064 -27.779 5.281 1.00 16.08 96 GLY A N 1
ATOM 685 C CA . GLY A 1 95 ? 20.681 -28.922 4.606 1.00 16.56 96 GLY A CA 1
ATOM 686 C C . GLY A 1 95 ? 21.921 -28.538 3.799 1.00 15.85 96 GLY A C 1
ATOM 687 O O . GLY A 1 95 ? 22.252 -29.202 2.804 1.00 16.93 96 GLY A O 1
ATOM 688 N N . ILE A 1 96 ? 22.602 -27.490 4.241 1.00 15.21 97 ILE A N 1
ATOM 689 C CA . ILE A 1 96 ? 23.816 -27.040 3.537 1.00 14.97 97 ILE A CA 1
ATOM 690 C C . ILE A 1 96 ? 25.005 -27.831 4.064 1.00 15.20 97 ILE A C 1
ATOM 691 O O . ILE A 1 96 ? 25.139 -28.013 5.288 1.00 14.75 97 ILE A O 1
ATOM 696 N N . LEU A 1 97 ? 25.849 -28.306 3.142 1.00 14.87 98 LEU A N 1
ATOM 697 C CA . LEU A 1 97 ? 27.091 -28.987 3.511 1.00 14.80 98 LEU A CA 1
ATOM 698 C C . LEU A 1 97 ? 28.266 -28.038 3.286 1.00 15.00 98 LEU A C 1
ATOM 699 O O . LEU A 1 97 ? 28.421 -27.502 2.187 1.00 14.82 98 LEU A O 1
ATOM 704 N N . ILE A 1 98 ? 29.081 -27.824 4.320 1.00 13.94 99 ILE A N 1
ATOM 705 C CA . ILE A 1 98 ? 30.270 -26.974 4.161 1.00 14.51 99 ILE A CA 1
ATOM 706 C C . ILE A 1 98 ? 31.463 -27.799 4.630 1.00 14.09 99 ILE A C 1
ATOM 707 O O . ILE A 1 98 ? 31.601 -28.079 5.822 1.00 14.46 99 ILE A O 1
ATOM 712 N N . MET A 1 99 ? 32.301 -28.207 3.673 1.00 13.87 100 MET A N 1
ATOM 713 C CA . MET A 1 99 ? 33.391 -29.151 3.920 1.00 14.20 100 MET A CA 1
ATOM 714 C C . MET A 1 99 ? 34.645 -28.474 4.514 1.00 13.96 100 MET A C 1
ATOM 715 O O . MET A 1 99 ? 34.666 -27.252 4.676 1.00 14.24 100 MET A O 1
ATOM 720 N N . PRO A 1 100 ? 35.670 -29.269 4.885 1.00 14.26 101 PRO A N 1
ATOM 721 C CA . PRO A 1 100 ? 36.853 -28.667 5.510 1.00 13.91 101 PRO A CA 1
ATOM 722 C C . PRO A 1 100 ? 37.517 -27.633 4.621 1.00 13.32 101 PRO A C 1
ATOM 723 O O . PRO A 1 100 ? 37.481 -27.755 3.395 1.00 14.07 101 PRO A O 1
ATOM 727 N N . TYR A 1 101 ? 38.096 -26.624 5.264 1.00 13.04 102 TYR A N 1
ATOM 728 C CA . TYR A 1 101 ? 38.932 -25.611 4.611 1.00 13.58 102 TYR A CA 1
ATOM 729 C C . TYR A 1 101 ? 38.190 -24.764 3.565 1.00 13.38 102 TYR A C 1
ATOM 730 O O . TYR A 1 101 ? 38.817 -24.038 2.775 1.00 13.49 102 TYR A O 1
ATOM 739 N N . VAL A 1 102 ? 36.861 -24.803 3.598 1.00 13.52 103 VAL A N 1
ATOM 740 C CA . VAL A 1 102 ? 36.073 -23.844 2.825 1.00 13.58 103 VAL A CA 1
ATOM 741 C C . VAL A 1 102 ? 36.171 -22.475 3.483 1.00 14.21 103 VAL A C 1
ATOM 742 O O . VAL A 1 102 ? 36.169 -22.374 4.714 1.00 13.99 103 VAL A O 1
ATOM 746 N N . VAL A 1 103 ? 36.230 -21.419 2.667 1.00 13.46 104 VAL A N 1
ATOM 747 C CA . VAL A 1 103 ? 36.209 -20.045 3.188 1.00 13.55 104 VAL A CA 1
ATOM 748 C C . VAL A 1 103 ? 35.078 -19.273 2.524 1.00 13.88 104 VAL A C 1
ATOM 749 O O . VAL A 1 103 ? 34.925 -19.314 1.299 1.00 13.24 104 VAL A O 1
ATOM 753 N N . ILE A 1 104 ? 34.270 -18.600 3.340 1.00 13.81 105 ILE A N 1
ATOM 754 C CA . ILE A 1 104 ? 33.127 -17.814 2.846 1.00 14.49 105 ILE A CA 1
ATOM 755 C C . ILE A 1 104 ? 33.314 -16.395 3.386 1.00 15.16 105 ILE A C 1
ATOM 756 O O . ILE A 1 104 ? 33.274 -16.176 4.600 1.00 15.42 105 ILE A O 1
ATOM 761 N N . ASN A 1 105 ? 33.583 -15.451 2.484 1.00 15.68 106 ASN A N 1
ATOM 762 C CA . ASN A 1 105 ? 33.968 -14.081 2.872 1.00 16.42 106 ASN A CA 1
ATOM 763 C C . ASN A 1 105 ? 32.779 -13.124 3.085 1.00 17.01 106 ASN A C 1
ATOM 764 O O . ASN A 1 105 ? 31.612 -13.503 2.895 1.00 16.04 106 ASN A O 1
ATOM 769 N N . ALA A 1 106 ? 33.090 -11.889 3.490 1.00 16.76 107 ALA A N 1
ATOM 770 C CA . ALA A 1 106 ? 32.097 -10.905 3.937 1.00 17.21 107 ALA A CA 1
ATOM 771 C C . ALA A 1 106 ? 30.913 -10.737 3.008 1.00 17.17 107 ALA A C 1
ATOM 772 O O . ALA A 1 106 ? 31.080 -10.590 1.793 1.00 16.82 107 ALA A O 1
ATOM 774 N N . LYS A 1 107 ? 29.716 -10.746 3.597 1.00 17.47 108 LYS A N 1
ATOM 775 C CA . LYS A 1 107 ? 28.455 -10.476 2.880 1.00 18.58 108 LYS A CA 1
ATOM 776 C C . LYS A 1 107 ? 28.046 -11.492 1.799 1.00 18.15 108 LYS A C 1
ATOM 777 O O . LYS A 1 107 ? 27.030 -11.304 1.142 1.00 18.86 108 LYS A O 1
ATOM 783 N N . ALA A 1 108 ? 28.815 -12.571 1.639 1.00 17.28 109 ALA A N 1
ATOM 784 C CA . ALA A 1 108 ? 28.391 -13.659 0.749 1.00 16.82 109 ALA A CA 1
ATOM 785 C C . ALA A 1 108 ? 27.162 -14.339 1.345 1.00 17.01 109 ALA A C 1
ATOM 786 O O . ALA A 1 108 ? 26.989 -14.349 2.578 1.00 17.84 109 ALA A O 1
ATOM 788 N N . LYS A 1 109 ? 26.332 -14.914 0.475 1.00 17.04 110 LYS A N 1
ATOM 789 C CA . LYS A 1 109 ? 25.098 -15.563 0.868 1.00 17.31 110 LYS A CA 1
ATOM 790 C C . LYS A 1 109 ? 25.034 -16.979 0.310 1.00 16.34 110 LYS A C 1
ATOM 791 O O . LYS A 1 109 ? 25.155 -17.180 -0.899 1.00 16.31 110 LYS A O 1
ATOM 797 N N . ILE A 1 110 ? 24.833 -17.953 1.200 1.00 16.48 111 ILE A N 1
ATOM 798 C CA . ILE A 1 110 ? 24.694 -19.345 0.798 1.00 16.98 111 ILE A CA 1
ATOM 799 C C . ILE A 1 110 ? 23.253 -19.798 1.035 1.00 17.71 111 ILE A C 1
ATOM 800 O O . ILE A 1 110 ? 22.750 -19.723 2.164 1.00 17.39 111 ILE A O 1
ATOM 805 N N . GLU A 1 111 ? 22.605 -20.280 -0.022 1.00 18.38 112 GLU A N 1
ATOM 806 C CA . GLU A 1 111 ? 21.194 -20.663 0.069 1.00 19.41 112 GLU A CA 1
ATOM 807 C C . GLU A 1 111 ? 21.025 -22.139 0.419 1.00 18.89 112 GLU A C 1
ATOM 808 O O . GLU A 1 111 ? 21.993 -22.914 0.429 1.00 17.98 112 GLU A O 1
ATOM 814 N N . LYS A 1 112 ? 19.782 -22.523 0.710 1.00 19.01 113 LYS A N 1
ATOM 815 C CA . LYS A 1 112 ? 19.473 -23.885 1.143 1.00 19.53 113 LYS A CA 1
ATOM 816 C C . LYS A 1 112 ? 19.977 -24.960 0.192 1.00 18.14 113 LYS A C 1
ATOM 817 O O . LYS A 1 112 ? 19.941 -24.792 -1.038 1.00 17.81 113 LYS A O 1
ATOM 823 N N . GLY A 1 113 ? 20.420 -26.068 0.780 1.00 17.24 114 GLY A N 1
ATOM 824 C CA . GLY A 1 113 ? 20.748 -27.293 0.054 1.00 16.39 114 GLY A CA 1
ATOM 825 C C . GLY A 1 113 ? 22.059 -27.231 -0.719 1.00 15.71 114 GLY A C 1
ATOM 826 O O . GLY A 1 113 ? 22.402 -28.173 -1.434 1.00 16.48 114 GLY A O 1
ATOM 827 N N . VAL A 1 114 ? 22.777 -26.119 -0.600 1.00 14.88 115 VAL A N 1
ATOM 828 C CA . VAL A 1 114 ? 24.069 -25.973 -1.315 1.00 14.50 115 VAL A CA 1
ATOM 829 C C . VAL A 1 114 ? 25.095 -26.976 -0.782 1.00 14.64 115 VAL A C 1
ATOM 830 O O . VAL A 1 114 ? 25.078 -27.313 0.411 1.00 14.36 115 VAL A O 1
ATOM 834 N N . ILE A 1 115 ? 25.980 -27.460 -1.660 1.00 14.11 116 ILE A N 1
ATOM 835 C CA . ILE A 1 115 ? 27.177 -28.190 -1.244 1.00 14.01 116 ILE A CA 1
ATOM 836 C C . ILE A 1 115 ? 28.384 -27.300 -1.559 1.00 13.70 116 ILE A C 1
ATOM 837 O O . ILE A 1 115 ? 28.553 -26.864 -2.716 1.00 13.89 116 ILE A O 1
ATOM 842 N N . LEU A 1 116 ? 29.183 -27.006 -0.531 1.00 13.35 117 LEU A N 1
ATOM 843 C CA . LEU A 1 116 ? 30.482 -26.339 -0.706 1.00 12.92 117 LEU A CA 1
ATOM 844 C C . LEU A 1 116 ? 31.532 -27.386 -0.329 1.00 12.33 117 LEU A C 1
ATOM 845 O O . LEU A 1 116 ? 31.728 -27.678 0.848 1.00 12.31 117 LEU A O 1
ATOM 850 N N . ASN A 1 117 ? 32.164 -27.987 -1.342 1.00 12.56 118 ASN A N 1
ATOM 851 C CA . ASN A 1 117 ? 33.054 -29.112 -1.093 1.00 12.94 118 ASN A CA 1
ATOM 852 C C . ASN A 1 117 ? 34.461 -28.614 -0.676 1.00 13.71 118 ASN A C 1
ATOM 853 O O . ASN A 1 117 ? 34.754 -27.404 -0.685 1.00 12.82 118 ASN A O 1
ATOM 858 N N . THR A 1 118 ? 35.322 -29.562 -0.319 1.00 13.64 119 THR A N 1
ATOM 859 C CA . THR A 1 118 ? 36.587 -29.267 0.335 1.00 14.40 119 THR A CA 1
ATOM 860 C C . THR A 1 118 ? 37.390 -28.211 -0.400 1.00 14.06 119 THR A C 1
ATOM 861 O O . THR A 1 118 ? 37.580 -28.303 -1.627 1.00 13.17 119 THR A O 1
ATOM 865 N N . SER A 1 119 ? 37.857 -27.225 0.365 1.00 14.49 120 SER A N 1
ATOM 866 C CA . SER A 1 119 ? 38.742 -26.159 -0.105 1.00 15.46 120 SER A CA 1
ATOM 867 C C . SER A 1 119 ? 38.139 -25.224 -1.159 1.00 15.17 120 SER A C 1
ATOM 868 O O . SER A 1 119 ? 38.859 -24.435 -1.773 1.00 15.55 120 SER A O 1
ATOM 871 N N . SER A 1 120 ? 36.825 -25.283 -1.368 1.00 13.50 121 SER A N 1
ATOM 872 C CA . SER A 1 120 ? 36.198 -24.265 -2.205 1.00 14.03 121 SER A CA 1
ATOM 873 C C . SER A 1 120 ? 36.226 -22.896 -1.513 1.00 13.12 121 SER A C 1
ATOM 874 O O . SER A 1 120 ? 36.307 -22.811 -0.274 1.00 12.52 121 SER A O 1
ATOM 877 N N . VAL A 1 121 ? 36.184 -21.827 -2.304 1.00 12.47 122 VAL A N 1
ATOM 878 C CA . VAL A 1 121 ? 36.253 -20.464 -1.755 1.00 12.64 122 VAL A CA 1
ATOM 879 C C . VAL A 1 121 ? 35.146 -19.624 -2.363 1.00 13.12 122 VAL A C 1
ATOM 880 O O . VAL A 1 121 ? 34.998 -19.561 -3.596 1.00 13.11 122 VAL A O 1
ATOM 884 N N . ILE A 1 122 ? 34.375 -18.991 -1.485 1.00 13.33 123 ILE A N 1
ATOM 885 C CA . ILE A 1 122 ? 33.280 -18.096 -1.894 1.00 13.86 123 ILE A CA 1
ATOM 886 C C . ILE A 1 122 ? 33.654 -16.672 -1.464 1.00 14.53 123 ILE A C 1
ATOM 887 O O . ILE A 1 122 ? 33.647 -16.340 -0.271 1.00 14.89 123 ILE A O 1
ATOM 892 N N . GLU A 1 123 ? 34.051 -15.847 -2.424 1.00 15.01 124 GLU A N 1
ATOM 893 C CA . GLU A 1 123 ? 34.578 -14.527 -2.066 1.00 16.26 124 GLU A CA 1
ATOM 894 C C . GLU A 1 123 ? 33.464 -13.545 -1.651 1.00 16.21 124 GLU A C 1
ATOM 895 O O . GLU A 1 123 ? 32.269 -13.870 -1.722 1.00 14.66 124 GLU A O 1
ATOM 901 N N . HIS A 1 124 ? 33.856 -12.352 -1.193 1.00 17.36 125 HIS A N 1
ATOM 902 C CA . HIS A 1 124 ? 32.890 -11.375 -0.672 1.00 18.63 125 HIS A CA 1
ATOM 903 C C . HIS A 1 124 ? 31.739 -11.105 -1.637 1.00 18.50 125 HIS A C 1
ATOM 904 O O . HIS A 1 124 ? 31.948 -11.023 -2.852 1.00 18.52 125 HIS A O 1
ATOM 911 N N . GLU A 1 125 ? 30.531 -11.003 -1.079 1.00 18.81 126 GLU A N 1
ATOM 912 C CA . GLU A 1 125 ? 29.319 -10.560 -1.791 1.00 20.14 126 GLU A CA 1
ATOM 913 C C . GLU A 1 125 ? 28.788 -11.519 -2.859 1.00 19.27 126 GLU A C 1
ATOM 914 O O . GLU A 1 125 ? 27.949 -11.143 -3.681 1.00 19.29 126 GLU A O 1
ATOM 920 N N . CYS A 1 126 ? 29.274 -12.759 -2.849 1.00 18.46 127 CYS A N 1
ATOM 921 C CA . CYS A 1 126 ? 28.716 -13.777 -3.734 1.00 17.67 127 CYS A CA 1
ATOM 922 C C . CYS A 1 126 ? 27.320 -14.179 -3.287 1.00 17.53 127 CYS A C 1
ATOM 923 O O . CYS A 1 126 ? 26.963 -13.999 -2.120 1.00 18.45 127 CYS A O 1
ATOM 926 N N . VAL A 1 127 ? 26.539 -14.702 -4.227 1.00 16.50 128 VAL A N 1
ATOM 927 C CA . VAL A 1 127 ? 25.304 -15.405 -3.903 1.00 17.25 128 VAL A CA 1
ATOM 928 C C . VAL A 1 127 ? 25.355 -16.783 -4.527 1.00 16.68 128 VAL A C 1
ATOM 929 O O . VAL A 1 127 ? 25.479 -16.905 -5.756 1.00 17.75 128 VAL A O 1
ATOM 933 N N . ILE A 1 128 ? 25.245 -17.818 -3.698 1.00 16.30 129 ILE A N 1
ATOM 934 C CA . ILE A 1 128 ? 25.257 -19.189 -4.203 1.00 16.28 129 ILE A CA 1
ATOM 935 C C . ILE A 1 128 ? 23.846 -19.742 -4.079 1.00 16.56 129 ILE A C 1
ATOM 936 O O . ILE A 1 128 ? 23.378 -20.011 -2.966 1.00 16.15 129 ILE A O 1
ATOM 941 N N . GLY A 1 129 ? 23.196 -19.893 -5.233 1.00 17.45 130 GLY A N 1
ATOM 942 C CA . GLY A 1 129 ? 21.802 -20.325 -5.343 1.00 17.70 130 GLY A CA 1
ATOM 943 C C . GLY A 1 129 ? 21.481 -21.698 -4.788 1.00 17.72 130 GLY A C 1
ATOM 944 O O . GLY A 1 129 ? 22.322 -22.595 -4.787 1.00 16.39 130 GLY A O 1
ATOM 945 N N . GLU A 1 130 ? 20.225 -21.868 -4.373 1.00 17.89 131 GLU A N 1
ATOM 946 C CA A GLU A 1 130 ? 19.804 -23.099 -3.716 0.50 17.78 131 GLU A CA 1
ATOM 947 C CA B GLU A 1 130 ? 19.738 -23.104 -3.747 0.50 18.21 131 GLU A CA 1
ATOM 948 C C . GLU A 1 130 ? 20.101 -24.358 -4.520 1.00 17.83 131 GLU A C 1
ATOM 949 O O . GLU A 1 130 ? 19.984 -24.380 -5.758 1.00 17.09 131 GLU A O 1
ATOM 960 N N . PHE A 1 131 ? 20.499 -25.394 -3.779 1.00 17.63 132 PHE A N 1
ATOM 961 C CA . PHE A 1 131 ? 20.827 -26.716 -4.312 1.00 17.48 132 PHE A CA 1
ATOM 962 C C . PHE A 1 131 ? 21.911 -26.699 -5.390 1.00 17.06 132 PHE A C 1
ATOM 963 O O . PHE A 1 131 ? 21.937 -27.568 -6.240 1.00 17.10 132 PHE A O 1
ATOM 971 N N . SER A 1 132 ? 22.814 -25.716 -5.334 1.00 15.83 133 SER A N 1
ATOM 972 C CA . SER A 1 132 ? 24.002 -25.765 -6.190 1.00 15.42 133 SER A CA 1
ATOM 973 C C . SER A 1 132 ? 25.095 -26.632 -5.549 1.00 15.03 133 SER A C 1
ATOM 974 O O . SER A 1 132 ? 25.073 -26.872 -4.343 1.00 14.43 133 SER A O 1
ATOM 977 N N . HIS A 1 133 ? 26.059 -27.059 -6.368 1.00 15.07 134 HIS A N 1
ATOM 978 C CA . HIS A 1 133 ? 27.123 -27.965 -5.955 1.00 15.24 134 HIS A CA 1
ATOM 979 C C . HIS A 1 133 ? 28.437 -27.328 -6.408 1.00 14.50 134 HIS A C 1
ATOM 980 O O . HIS A 1 133 ? 28.680 -27.194 -7.603 1.00 13.90 134 HIS A O 1
ATOM 987 N N . VAL A 1 134 ? 29.238 -26.889 -5.439 1.00 13.71 135 VAL A N 1
ATOM 988 C CA . VAL A 1 134 ? 30.526 -26.250 -5.708 1.00 13.41 135 VAL A CA 1
ATOM 989 C C . VAL A 1 134 ? 31.570 -27.289 -5.314 1.00 13.25 135 VAL A C 1
ATOM 990 O O . VAL A 1 134 ? 31.701 -27.616 -4.124 1.00 13.44 135 VAL A O 1
ATOM 994 N N . SER A 1 135 ? 32.274 -27.822 -6.309 1.00 12.75 136 SER A N 1
ATOM 995 C CA . SER A 1 135 ? 33.137 -28.994 -6.108 1.00 12.63 136 SER A CA 1
ATOM 996 C C . SER A 1 135 ? 34.442 -28.615 -5.455 1.00 12.13 136 SER A C 1
ATOM 997 O O . SER A 1 135 ? 34.745 -27.446 -5.273 1.00 10.95 136 SER A O 1
ATOM 1000 N N . VAL A 1 136 ? 35.219 -29.641 -5.135 1.00 12.49 137 VAL A N 1
ATOM 1001 C CA . VAL A 1 136 ? 36.499 -29.466 -4.464 1.00 12.82 137 VAL A CA 1
ATOM 1002 C C . VAL A 1 136 ? 37.361 -28.453 -5.217 1.00 12.75 137 VAL A C 1
ATOM 1003 O O . VAL A 1 136 ? 37.566 -28.583 -6.438 1.00 11.48 137 VAL A O 1
ATOM 1007 N N . GLY A 1 137 ? 37.868 -27.457 -4.493 1.00 11.89 138 GLY A N 1
ATOM 1008 C CA . GLY A 1 137 ? 38.807 -26.511 -5.075 1.00 12.40 138 GLY A CA 1
ATOM 1009 C C . GLY A 1 137 ? 38.236 -25.452 -5.997 1.00 12.26 138 GLY A C 1
ATOM 1010 O O . GLY A 1 137 ? 39.003 -24.622 -6.530 1.00 13.20 138 GLY A O 1
ATOM 1011 N N . ALA A 1 138 ? 36.914 -25.449 -6.185 1.00 12.60 139 ALA A N 1
ATOM 1012 C CA . ALA A 1 138 ? 36.286 -24.459 -7.073 1.00 12.44 139 ALA A CA 1
ATOM 1013 C C . ALA A 1 138 ? 36.242 -23.116 -6.355 1.00 12.56 139 ALA A C 1
ATOM 1014 O O . ALA A 1 138 ? 36.034 -23.063 -5.141 1.00 11.70 139 ALA A O 1
ATOM 1016 N N . LYS A 1 139 ? 36.458 -22.028 -7.089 1.00 13.21 140 LYS A N 1
ATOM 1017 C CA . LYS A 1 139 ? 36.533 -20.699 -6.465 1.00 14.02 140 LYS A CA 1
ATOM 1018 C C . LYS A 1 139 ? 35.602 -19.725 -7.166 1.00 14.75 140 LYS A C 1
ATOM 1019 O O . LYS A 1 139 ? 35.607 -19.636 -8.397 1.00 14.67 140 LYS A O 1
ATOM 1025 N N . CYS A 1 140 ? 34.818 -18.995 -6.383 1.00 14.58 141 CYS A N 1
ATOM 1026 C CA . CYS A 1 140 ? 33.991 -17.925 -6.914 1.00 15.45 141 CYS A CA 1
ATOM 1027 C C . CYS A 1 140 ? 34.577 -16.594 -6.460 1.00 15.64 141 CYS A C 1
ATOM 1028 O O . CYS A 1 140 ? 34.732 -16.370 -5.264 1.00 14.89 141 CYS A O 1
ATOM 1031 N N . ALA A 1 141 ? 34.912 -15.725 -7.415 1.00 15.93 142 ALA A N 1
ATOM 1032 C CA . ALA A 1 141 ? 35.483 -14.416 -7.074 1.00 16.20 142 ALA A CA 1
ATOM 1033 C C . ALA A 1 141 ? 34.427 -13.459 -6.542 1.00 16.57 142 ALA A C 1
ATOM 1034 O O . ALA A 1 141 ? 33.246 -13.801 -6.471 1.00 16.39 142 ALA A O 1
ATOM 1036 N N . GLY A 1 142 ? 34.852 -12.245 -6.185 1.00 16.54 143 GLY A N 1
ATOM 1037 C CA . GLY A 1 142 ? 33.944 -11.312 -5.553 1.00 16.66 143 GLY A CA 1
ATOM 1038 C C . GLY A 1 142 ? 32.743 -11.010 -6.423 1.00 17.14 143 GLY A C 1
ATOM 1039 O O . GLY A 1 142 ? 32.859 -10.929 -7.665 1.00 17.48 143 GLY A O 1
ATOM 1040 N N . ASN A 1 143 ? 31.593 -10.862 -5.762 1.00 17.46 144 ASN A N 1
ATOM 1041 C CA A ASN A 1 143 ? 30.363 -10.395 -6.412 0.50 17.61 144 ASN A CA 1
ATOM 1042 C CA B ASN A 1 143 ? 30.367 -10.399 -6.403 0.50 17.75 144 ASN A CA 1
ATOM 1043 C C . ASN A 1 143 ? 29.868 -11.335 -7.512 1.00 17.66 144 ASN A C 1
ATOM 1044 O O . ASN A 1 143 ? 29.260 -10.899 -8.498 1.00 18.79 144 ASN A O 1
ATOM 1053 N N . VAL A 1 144 ? 30.121 -12.624 -7.352 1.00 16.62 145 VAL A N 1
ATOM 1054 C CA . VAL A 1 144 ? 29.677 -13.605 -8.340 1.00 16.72 145 VAL A CA 1
ATOM 1055 C C . VAL A 1 144 ? 28.323 -14.163 -7.921 1.00 16.99 145 VAL A C 1
ATOM 1056 O O . VAL A 1 144 ? 28.110 -14.476 -6.751 1.00 17.49 145 VAL A O 1
ATOM 1060 N N . LYS A 1 145 ? 27.426 -14.305 -8.887 1.00 17.27 146 LYS A N 1
ATOM 1061 C CA . LYS A 1 145 ? 26.099 -14.838 -8.627 1.00 17.56 146 LYS A CA 1
ATOM 1062 C C . LYS A 1 145 ? 25.958 -16.173 -9.324 1.00 17.12 146 LYS A C 1
ATOM 1063 O O . LYS A 1 145 ? 25.985 -16.256 -10.554 1.00 17.86 146 LYS A O 1
ATOM 1069 N N . ILE A 1 146 ? 25.820 -17.227 -8.528 1.00 16.88 147 ILE A N 1
ATOM 1070 C CA . ILE A 1 146 ? 25.617 -18.571 -9.045 1.00 16.29 147 ILE A CA 1
ATOM 1071 C C . ILE A 1 146 ? 24.135 -18.889 -8.898 1.00 16.66 147 ILE A C 1
ATOM 1072 O O . ILE A 1 146 ? 23.561 -18.772 -7.802 1.00 16.29 147 ILE A O 1
ATOM 1077 N N . GLY A 1 147 ? 23.518 -19.279 -10.008 1.00 17.14 148 GLY A N 1
ATOM 1078 C CA . GLY A 1 147 ? 22.091 -19.605 -10.005 1.00 17.89 148 GLY A CA 1
ATOM 1079 C C . GLY A 1 147 ? 21.735 -20.850 -9.210 1.00 18.00 148 GLY A C 1
ATOM 1080 O O . GLY A 1 147 ? 22.602 -21.574 -8.725 1.00 17.95 148 GLY A O 1
ATOM 1081 N N . LYS A 1 148 ? 20.443 -21.123 -9.079 1.00 17.87 149 LYS A N 1
ATOM 1082 C CA . LYS A 1 148 ? 20.013 -22.352 -8.426 1.00 18.89 149 LYS A CA 1
ATOM 1083 C C . LYS A 1 148 ? 20.425 -23.559 -9.256 1.00 18.28 149 LYS A C 1
ATOM 1084 O O . LYS A 1 148 ? 20.537 -23.444 -10.475 1.00 19.20 149 LYS A O 1
ATOM 1090 N N . ASN A 1 149 ? 20.658 -24.699 -8.596 1.00 17.98 150 ASN A N 1
ATOM 1091 C CA A ASN A 1 149 ? 20.873 -25.968 -9.279 0.50 17.99 150 ASN A CA 1
ATOM 1092 C CA B ASN A 1 149 ? 20.885 -25.991 -9.269 0.50 17.94 150 ASN A CA 1
ATOM 1093 C C . ASN A 1 149 ? 22.059 -25.969 -10.251 1.00 17.75 150 ASN A C 1
ATOM 1094 O O . ASN A 1 149 ? 22.033 -26.655 -11.266 1.00 18.56 150 ASN A O 1
ATOM 1103 N N . CYS A 1 150 ? 23.089 -25.169 -9.950 1.00 16.89 151 CYS A N 1
ATOM 1104 C CA . CYS A 1 150 ? 24.291 -25.142 -10.793 1.00 16.23 151 CYS A CA 1
ATOM 1105 C C . CYS A 1 150 ? 25.293 -26.153 -10.272 1.00 15.63 151 CYS A C 1
ATOM 1106 O O . CYS A 1 150 ? 25.202 -26.567 -9.107 1.00 16.16 151 CYS A O 1
ATOM 1109 N N . PHE A 1 151 ? 26.231 -26.545 -11.132 1.00 14.72 152 PHE A N 1
ATOM 1110 C CA . PHE A 1 151 ? 27.354 -27.404 -10.736 1.00 14.47 152 PHE A CA 1
ATOM 1111 C C . PHE A 1 151 ? 28.631 -26.709 -11.186 1.00 14.07 152 PHE A C 1
ATOM 1112 O O . PHE A 1 151 ? 28.746 -26.349 -12.363 1.00 14.06 152 PHE A O 1
ATOM 1120 N N . LEU A 1 152 ? 29.579 -26.511 -10.265 1.00 12.83 153 LEU A N 1
ATOM 1121 C CA . LEU A 1 152 ? 30.903 -25.976 -10.626 1.00 13.31 153 LEU A CA 1
ATOM 1122 C C . LEU A 1 152 ? 31.915 -27.071 -10.359 1.00 13.20 153 LEU A C 1
ATOM 1123 O O . LEU A 1 152 ? 32.008 -27.555 -9.221 1.00 12.21 153 LEU A O 1
ATOM 1128 N N . GLY A 1 153 ? 32.646 -27.474 -11.394 1.00 13.67 154 GLY A N 1
ATOM 1129 C CA . GLY A 1 153 ? 33.461 -28.691 -11.324 1.00 13.33 154 GLY A CA 1
ATOM 1130 C C . GLY A 1 153 ? 34.733 -28.473 -10.540 1.00 13.48 154 GLY A C 1
ATOM 1131 O O . GLY A 1 153 ? 35.027 -27.354 -10.114 1.00 12.70 154 GLY A O 1
ATOM 1132 N N . ILE A 1 154 ? 35.456 -29.564 -10.310 1.00 13.68 155 ILE A N 1
ATOM 1133 C CA . ILE A 1 154 ? 36.699 -29.490 -9.533 1.00 14.05 155 ILE A CA 1
ATOM 1134 C C . ILE A 1 154 ? 37.686 -28.470 -10.108 1.00 13.99 155 ILE A C 1
ATOM 1135 O O . ILE A 1 154 ? 37.918 -28.443 -11.327 1.00 13.91 155 ILE A O 1
ATOM 1140 N N . ASN A 1 155 ? 38.270 -27.655 -9.227 1.00 13.94 156 ASN A N 1
ATOM 1141 C CA . ASN A 1 155 ? 39.295 -26.655 -9.604 1.00 15.00 156 ASN A CA 1
ATOM 1142 C C . ASN A 1 155 ? 38.806 -25.657 -10.633 1.00 15.26 156 ASN A C 1
ATOM 1143 O O . ASN A 1 155 ? 39.618 -24.976 -11.292 1.00 15.79 156 ASN A O 1
ATOM 1148 N N . SER A 1 156 ? 37.487 -25.522 -10.758 1.00 14.30 157 SER A N 1
ATOM 1149 C CA . SER A 1 156 ? 36.957 -24.505 -11.663 1.00 14.19 157 SER A CA 1
ATOM 1150 C C . SER A 1 156 ? 36.983 -23.145 -10.982 1.00 14.32 157 SER A C 1
ATOM 1151 O O . SER A 1 156 ? 37.219 -23.036 -9.770 1.00 13.82 157 SER A O 1
ATOM 1154 N N . CYS A 1 157 ? 36.749 -22.085 -11.746 1.00 14.55 158 CYS A N 1
ATOM 1155 C CA . CYS A 1 157 ? 36.591 -20.797 -11.126 1.00 15.39 158 CYS A CA 1
ATOM 1156 C C . CYS A 1 157 ? 35.742 -19.853 -11.958 1.00 14.85 158 CYS A C 1
ATOM 1157 O O . CYS A 1 157 ? 35.529 -20.074 -13.149 1.00 13.77 158 CYS A O 1
ATOM 1160 N N . VAL A 1 158 ? 35.212 -18.839 -11.292 1.00 14.78 159 VAL A N 1
ATOM 1161 C CA . VAL A 1 158 ? 34.356 -17.836 -11.947 1.00 14.73 159 VAL A CA 1
ATOM 1162 C C . VAL A 1 158 ? 34.953 -16.474 -11.600 1.00 15.53 159 VAL A C 1
ATOM 1163 O O . VAL A 1 158 ? 35.134 -16.162 -10.418 1.00 15.61 159 VAL A O 1
ATOM 1167 N N . LEU A 1 159 ? 35.281 -15.685 -12.624 1.00 15.62 160 LEU A N 1
ATOM 1168 C CA . LEU A 1 159 ? 35.931 -14.382 -12.422 1.00 16.37 160 LEU A CA 1
ATOM 1169 C C . LEU A 1 159 ? 34.971 -13.373 -11.777 1.00 16.02 160 LEU A C 1
ATOM 1170 O O . LEU A 1 159 ? 33.762 -13.614 -11.726 1.00 16.49 160 LEU A O 1
ATOM 1175 N N . PRO A 1 160 ? 35.511 -12.252 -11.257 1.00 16.47 161 PRO A N 1
ATOM 1176 C CA . PRO A 1 160 ? 34.729 -11.266 -10.513 1.00 17.48 161 PRO A CA 1
ATOM 1177 C C . PRO A 1 160 ? 33.508 -10.736 -11.257 1.00 17.76 161 PRO A C 1
ATOM 1178 O O . PRO A 1 160 ? 33.534 -10.597 -12.485 1.00 18.41 161 PRO A O 1
ATOM 1182 N N . ASN A 1 161 ? 32.443 -10.473 -10.504 1.00 18.34 162 ASN A N 1
ATOM 1183 C CA . ASN A 1 161 ? 31.272 -9.731 -10.994 1.00 19.17 162 ASN A CA 1
ATOM 1184 C C . ASN A 1 161 ? 30.397 -10.457 -12.012 1.00 19.44 162 ASN A C 1
ATOM 1185 O O . ASN A 1 161 ? 29.550 -9.823 -12.643 1.00 21.17 162 ASN A O 1
ATOM 1190 N N . LEU A 1 162 ? 30.594 -11.764 -12.180 1.00 19.18 163 LEU A N 1
ATOM 1191 C CA . LEU A 1 162 ? 29.869 -12.552 -13.174 1.00 18.96 163 LEU A CA 1
ATOM 1192 C C . LEU A 1 162 ? 28.668 -13.280 -12.590 1.00 19.42 163 LEU A C 1
ATOM 1193 O O . LEU A 1 162 ? 28.669 -13.648 -11.409 1.00 19.41 163 LEU A O 1
ATOM 1198 N N . SER A 1 163 ? 27.672 -13.513 -13.443 1.00 19.27 164 SER A N 1
ATOM 1199 C CA . SER A 1 163 ? 26.480 -14.277 -13.083 1.00 20.02 164 SER A CA 1
ATOM 1200 C C . SER A 1 163 ? 26.365 -15.513 -13.965 1.00 19.78 164 SER A C 1
ATOM 1201 O O . SER A 1 163 ? 26.608 -15.448 -15.176 1.00 20.84 164 SER A O 1
ATOM 1204 N N . LEU A 1 164 ? 26.003 -16.636 -13.351 1.00 18.89 165 LEU A N 1
ATOM 1205 C CA . LEU A 1 164 ? 25.790 -17.884 -14.051 1.00 18.64 165 LEU A CA 1
ATOM 1206 C C . LEU A 1 164 ? 24.327 -18.292 -13.850 1.00 18.76 165 LEU A C 1
ATOM 1207 O O . LEU A 1 164 ? 23.879 -18.427 -12.716 1.00 17.75 165 LEU A O 1
ATOM 1212 N N . ALA A 1 165 ? 23.595 -18.458 -14.954 1.00 18.70 166 ALA A N 1
ATOM 1213 C CA . ALA A 1 165 ? 22.164 -18.787 -14.905 1.00 19.44 166 ALA A CA 1
ATOM 1214 C C . ALA A 1 165 ? 21.859 -20.119 -14.225 1.00 19.32 166 ALA A C 1
ATOM 1215 O O . ALA A 1 165 ? 22.681 -21.053 -14.243 1.00 18.70 166 ALA A O 1
ATOM 1217 N N . ASP A 1 166 ? 20.662 -20.202 -13.639 1.00 19.33 167 ASP A N 1
ATOM 1218 C CA . ASP A 1 166 ? 20.144 -21.432 -13.042 1.00 19.90 167 ASP A CA 1
ATOM 1219 C C . ASP A 1 166 ? 20.365 -22.640 -13.949 1.00 20.10 167 ASP A C 1
ATOM 1220 O O . ASP A 1 166 ? 20.256 -22.521 -15.182 1.00 20.04 167 ASP A O 1
ATOM 1225 N N . ASP A 1 167 ? 20.631 -23.796 -13.340 1.00 20.00 168 ASP A N 1
ATOM 1226 C CA . ASP A 1 167 ? 20.715 -25.088 -14.040 1.00 20.52 168 ASP A CA 1
ATOM 1227 C C . ASP A 1 167 ? 21.909 -25.220 -14.987 1.00 20.05 168 ASP A C 1
ATOM 1228 O O . ASP A 1 167 ? 21.852 -25.999 -15.956 1.00 20.83 168 ASP A O 1
ATOM 1233 N N . SER A 1 168 ? 22.981 -24.465 -14.730 1.00 18.30 169 SER A N 1
ATOM 1234 C CA . SER A 1 168 ? 24.164 -24.512 -15.593 1.00 17.21 169 SER A CA 1
ATOM 1235 C C . SER A 1 168 ? 25.245 -25.430 -15.015 1.00 16.81 169 SER A C 1
ATOM 1236 O O . SER A 1 168 ? 25.236 -25.742 -13.829 1.00 16.54 169 SER A O 1
ATOM 1239 N N . ILE A 1 169 ? 26.173 -25.840 -15.873 1.00 16.50 170 ILE A N 1
ATOM 1240 C CA . ILE A 1 169 ? 27.285 -26.719 -15.510 1.00 17.12 170 ILE A CA 1
ATOM 1241 C C . ILE A 1 169 ? 28.589 -26.071 -15.950 1.00 16.60 170 ILE A C 1
ATOM 1242 O O . ILE A 1 169 ? 28.714 -25.672 -17.105 1.00 16.64 170 ILE A O 1
ATOM 1247 N N . LEU A 1 170 ? 29.538 -25.953 -15.014 1.00 15.71 171 LEU A N 1
ATOM 1248 C CA . LEU A 1 170 ? 30.899 -25.511 -15.316 1.00 15.67 171 LEU A CA 1
ATOM 1249 C C . LEU A 1 170 ? 31.819 -26.713 -15.098 1.00 15.73 171 LEU A C 1
ATOM 1250 O O . LEU A 1 170 ? 31.870 -27.267 -14.001 1.00 15.37 171 LEU A O 1
ATOM 1255 N N . GLY A 1 171 ? 32.513 -27.133 -16.155 1.00 15.71 172 GLY A N 1
ATOM 1256 C CA . GLY A 1 171 ? 33.327 -28.347 -16.125 1.00 14.88 172 GLY A CA 1
ATOM 1257 C C . GLY A 1 171 ? 34.537 -28.254 -15.209 1.00 14.72 172 GLY A C 1
ATOM 1258 O O . GLY A 1 171 ? 34.950 -27.154 -14.809 1.00 13.58 172 GLY A O 1
ATOM 1259 N N . GLY A 1 172 ? 35.113 -29.409 -14.883 1.00 14.82 173 GLY A N 1
ATOM 1260 C CA . GLY A 1 172 ? 36.368 -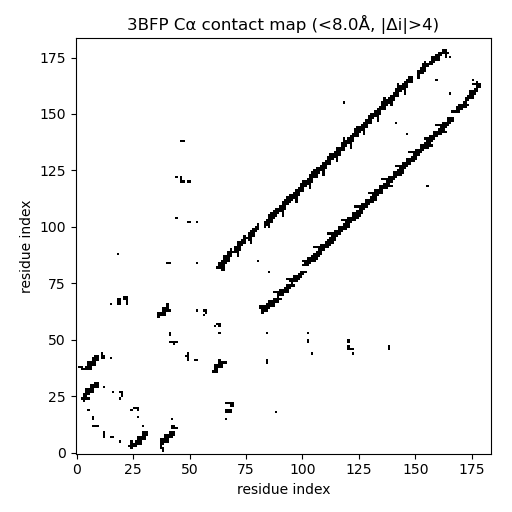29.438 -14.114 1.00 14.67 173 GLY A CA 1
ATOM 1261 C C . GLY A 1 172 ? 37.438 -28.598 -14.786 1.00 14.70 173 GLY A C 1
ATOM 1262 O O . GLY A 1 172 ? 37.569 -28.593 -16.028 1.00 15.12 173 GLY A O 1
ATOM 1263 N N . GLY A 1 173 ? 38.173 -27.841 -13.981 1.00 14.85 174 GLY A N 1
ATOM 1264 C CA . GLY A 1 173 ? 39.296 -27.055 -14.468 1.00 15.55 174 GLY A CA 1
ATOM 1265 C C . GLY A 1 173 ? 38.947 -25.831 -15.304 1.00 15.89 174 GLY A C 1
ATOM 1266 O O . GLY A 1 173 ? 39.846 -25.128 -15.750 1.00 18.23 174 GLY A O 1
ATOM 1267 N N . ALA A 1 174 ? 37.659 -25.552 -15.476 1.00 15.07 175 ALA A N 1
ATOM 1268 C CA . ALA A 1 174 ? 37.211 -24.509 -16.409 1.00 14.68 175 ALA A CA 1
ATOM 1269 C C . ALA A 1 174 ? 37.123 -23.148 -15.714 1.00 15.12 175 ALA A C 1
ATOM 1270 O O . ALA A 1 174 ? 36.789 -23.074 -14.534 1.00 14.90 175 ALA A O 1
ATOM 1272 N N . THR A 1 175 ? 37.383 -22.074 -16.465 1.00 15.08 176 THR A N 1
ATOM 1273 C CA . THR A 1 175 ? 37.367 -20.728 -15.922 1.00 15.97 176 THR A CA 1
ATOM 1274 C C . THR A 1 175 ? 36.288 -19.928 -16.646 1.00 15.89 176 THR A C 1
ATOM 1275 O O . THR A 1 175 ? 36.404 -19.662 -17.854 1.00 15.93 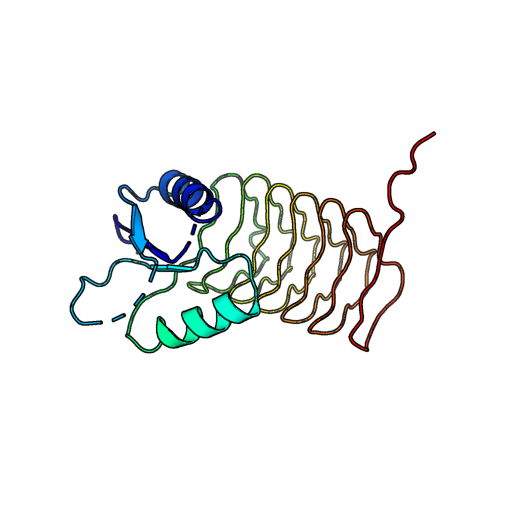176 THR A O 1
ATOM 1279 N N . LEU A 1 176 ? 35.240 -19.566 -15.922 1.00 16.36 177 LEU A N 1
ATOM 1280 C CA . LEU A 1 176 ? 34.163 -18.763 -16.527 1.00 17.09 177 LEU A CA 1
ATOM 1281 C C . LEU A 1 176 ? 34.581 -17.300 -16.599 1.00 17.75 177 LEU A C 1
ATOM 1282 O O . LEU A 1 176 ? 34.973 -16.725 -15.592 1.00 16.43 177 LEU A O 1
ATOM 1287 N N . VAL A 1 177 ? 34.461 -16.692 -17.791 1.00 18.71 178 VAL A N 1
ATOM 1288 C CA . VAL A 1 177 ? 34.998 -15.345 -18.015 1.00 19.64 178 VAL A CA 1
ATOM 1289 C C . VAL A 1 177 ? 33.960 -14.279 -18.438 1.00 20.74 178 VAL A C 1
ATOM 1290 O O . VAL A 1 177 ? 34.276 -13.078 -18.439 1.00 20.54 178 VAL A O 1
ATOM 1294 N N . LYS A 1 178 ? 32.754 -14.721 -18.796 1.00 22.22 179 LYS A N 1
ATOM 1295 C CA . LYS A 1 178 ? 31.666 -13.822 -19.211 1.00 24.59 179 LYS A CA 1
ATOM 1296 C C . LYS A 1 178 ? 30.376 -14.123 -18.467 1.00 24.25 179 LYS A C 1
ATOM 1297 O O . LYS A 1 178 ? 30.103 -15.272 -18.114 1.00 23.40 179 LYS A O 1
ATOM 1303 N N . ASN A 1 179 ? 29.554 -13.092 -18.287 1.00 24.23 180 ASN A N 1
ATOM 1304 C CA . ASN A 1 179 ? 28.186 -13.280 -17.819 1.00 25.25 180 ASN A CA 1
ATOM 1305 C C . ASN A 1 179 ? 27.412 -14.245 -18.685 1.00 25.80 180 ASN A C 1
ATOM 1306 O O . ASN A 1 179 ? 27.559 -14.246 -19.907 1.00 25.38 180 ASN A O 1
ATOM 1311 N N . GLN A 1 180 ? 26.586 -15.064 -18.041 1.00 26.70 181 GLN A N 1
ATOM 1312 C CA . GLN A 1 180 ? 25.750 -16.033 -18.745 1.00 27.97 181 GLN A CA 1
ATOM 1313 C C . GLN A 1 180 ? 24.328 -15.996 -18.206 1.00 29.08 181 GLN A C 1
ATOM 1314 O O . GLN A 1 180 ? 24.031 -16.609 -17.179 1.00 29.40 181 GLN A O 1
ATOM 1320 N N . ASP A 1 181 ? 23.443 -15.275 -18.890 1.00 30.25 182 ASP A N 1
ATOM 1321 C CA . ASP A 1 181 ? 22.062 -15.166 -18.408 1.00 31.63 182 ASP A CA 1
ATOM 1322 C C . ASP A 1 181 ? 21.131 -16.260 -18.943 1.00 31.36 182 ASP A C 1
ATOM 1323 O O . ASP A 1 181 ? 19.970 -16.332 -18.555 1.00 31.93 182 ASP A O 1
ATOM 1328 N N . GLU A 1 182 ? 21.648 -17.102 -19.831 1.00 31.29 183 GLU A N 1
ATOM 1329 C CA . GLU A 1 182 ? 20.936 -18.296 -20.276 1.00 31.61 183 GLU A CA 1
ATOM 1330 C C . GLU A 1 182 ? 21.683 -19.535 -19.788 1.00 30.33 183 GLU A C 1
ATOM 1331 O O . GLU A 1 182 ? 22.919 -19.572 -19.813 1.00 30.51 183 GLU A O 1
ATOM 1337 N N . LYS A 1 183 ? 20.943 -20.550 -19.355 1.00 29.38 184 LYS A N 1
ATOM 1338 C CA . LYS A 1 183 ? 21.564 -21.804 -18.918 1.00 28.49 184 LYS A CA 1
ATOM 1339 C C . LYS A 1 183 ? 22.450 -22.408 -20.010 1.00 27.29 184 LYS A C 1
ATOM 1340 O O . LYS A 1 183 ? 22.198 -22.246 -21.207 1.00 27.22 184 LYS A O 1
ATOM 1346 N N . GLY A 1 184 ? 23.506 -23.089 -19.589 1.00 25.62 185 GLY A N 1
ATOM 1347 C CA . GLY A 1 184 ? 24.361 -23.775 -20.529 1.00 23.35 185 GLY A CA 1
ATOM 1348 C C . GLY A 1 184 ? 25.361 -24.660 -19.832 1.00 22.67 185 GLY A C 1
ATOM 1349 O O . GLY A 1 184 ? 25.372 -24.769 -18.599 1.00 21.47 185 GLY A O 1
ATOM 1350 N N . VAL A 1 185 ? 26.191 -25.281 -20.653 1.00 21.16 186 VAL A N 1
ATOM 1351 C CA . VAL A 1 185 ? 27.250 -26.165 -20.222 1.00 21.31 186 VAL A CA 1
ATOM 1352 C C . VAL A 1 185 ? 28.558 -25.536 -20.706 1.00 20.40 186 VAL A C 1
ATOM 1353 O O . VAL A 1 185 ? 28.716 -25.249 -21.900 1.00 20.17 186 VAL A O 1
ATOM 1357 N N . PHE A 1 186 ? 29.496 -25.320 -19.781 1.00 19.11 187 PHE A N 1
ATOM 1358 C CA . PHE A 1 186 ? 30.696 -24.540 -20.078 1.00 18.20 187 PHE A CA 1
ATOM 1359 C C . PHE A 1 186 ? 31.885 -25.407 -19.725 1.00 18.87 187 PHE A C 1
ATOM 1360 O O . PHE A 1 186 ? 32.071 -25.758 -18.561 1.00 18.48 187 PHE A O 1
ATOM 1368 N N . VAL A 1 187 ? 32.660 -25.778 -20.738 1.00 18.84 188 VAL A N 1
ATOM 1369 C CA . VAL A 1 187 ? 33.679 -26.822 -20.582 1.00 20.03 188 VAL A CA 1
ATOM 1370 C C . VAL A 1 187 ? 35.083 -26.248 -20.559 1.00 19.94 188 VAL A C 1
ATOM 1371 O O . VAL A 1 187 ? 35.330 -25.168 -21.122 1.00 19.66 188 VAL A O 1
ATOM 1375 N N . GLY A 1 188 ? 35.991 -26.986 -19.916 1.00 20.40 189 GLY A N 1
ATOM 1376 C CA . GLY A 1 188 ? 37.415 -26.647 -19.916 1.00 21.22 189 GLY A CA 1
ATOM 1377 C C . GLY A 1 188 ? 38.170 -27.546 -20.875 1.00 21.78 189 GLY A C 1
ATOM 1378 O O . GLY A 1 188 ? 37.568 -28.374 -21.566 1.00 22.47 189 GLY A O 1
ATOM 1379 N N . VAL A 1 189 ? 39.490 -27.399 -20.916 1.00 21.77 190 VAL A N 1
ATOM 1380 C CA . VAL A 1 189 ? 40.312 -28.194 -21.819 1.00 21.50 190 VAL A CA 1
ATOM 1381 C C . VAL A 1 189 ? 40.758 -29.434 -21.057 1.00 20.40 190 VAL A C 1
ATOM 1382 O O . VAL A 1 189 ? 41.218 -29.320 -19.920 1.00 19.31 190 VAL A O 1
ATOM 1386 N N . PRO A 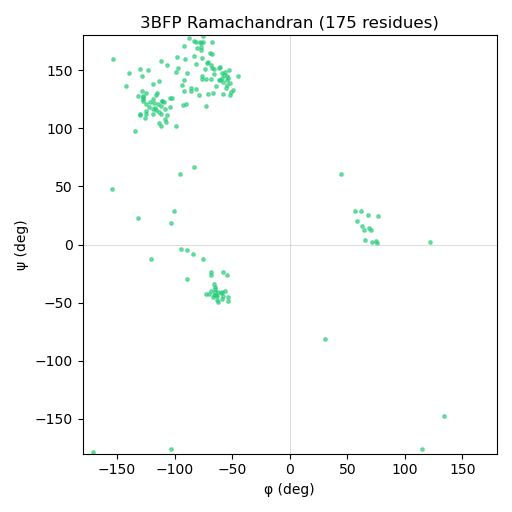1 190 ? 40.613 -30.621 -21.671 1.00 19.49 191 PRO A N 1
ATOM 1387 C CA . PRO A 1 190 ? 41.079 -31.844 -21.047 1.00 19.04 191 PRO A CA 1
ATOM 1388 C C . PRO A 1 190 ? 42.578 -32.059 -21.248 1.00 19.01 191 PRO A C 1
ATOM 1389 O O . PRO A 1 190 ? 43.171 -31.560 -22.222 1.00 17.61 191 PRO A O 1
ATOM 1393 N N . ALA A 1 191 ? 43.173 -32.823 -20.338 1.00 18.48 192 ALA A N 1
ATOM 1394 C CA . ALA A 1 191 ? 44.565 -33.224 -20.464 1.00 19.52 192 ALA A CA 1
ATOM 1395 C C . ALA A 1 191 ? 44.718 -34.027 -21.744 1.00 20.86 192 ALA A C 1
ATOM 1396 O O . ALA A 1 191 ? 43.835 -34.819 -22.091 1.00 21.61 192 ALA A O 1
ATOM 1398 N N . LYS A 1 192 ? 45.831 -33.825 -22.437 1.00 22.18 193 LYS A N 1
ATOM 1399 C CA . LYS A 1 192 ? 46.083 -34.527 -23.700 1.00 24.26 193 LYS A CA 1
ATOM 1400 C C . LYS A 1 192 ? 47.276 -35.454 -23.568 1.00 24.72 193 LYS A C 1
ATOM 1401 O O . LYS A 1 192 ? 48.340 -35.044 -23.094 1.00 23.31 193 LYS A O 1
ATOM 1404 N N . ARG A 1 193 ? 47.093 -36.703 -23.983 1.00 26.26 194 ARG A N 1
ATOM 1405 C CA . ARG A 1 193 ? 48.183 -37.668 -24.032 1.00 28.82 194 ARG A CA 1
ATOM 1406 C C . ARG A 1 193 ? 49.208 -37.246 -25.084 1.00 30.21 194 ARG A C 1
ATOM 1407 O O . ARG A 1 193 ? 48.847 -36.942 -26.235 1.00 30.01 194 ARG A O 1
ATOM 1415 N N . MET A 1 194 ? 50.477 -37.229 -24.681 1.00 31.72 195 MET A N 1
ATOM 1416 C CA . MET A 1 194 ? 51.587 -36.951 -25.588 1.00 34.38 195 MET A CA 1
ATOM 1417 C C . MET A 1 194 ? 52.292 -38.249 -25.954 1.00 34.89 195 MET A C 1
ATOM 1418 O O . MET A 1 194 ? 51.684 -39.316 -26.043 1.00 35.60 195 MET A O 1
#

Organism: Campylobacter jejuni subsp. jejuni serotype O:2 (strain ATCC 700819 / NCTC 11168) (NCBI:txid192222)

B-factor: mean 23.58, std 8.16, range [10.95, 57.67]

Foldseek 3Di:
DADLEEEEEDVLRVQLVVLCVQVPRNYYHYDCPDDDQHEYAYSDLQLVVLVVVQVVCVVVPHQHAERAHPQEAEDPQEAEPGSQREYHEHLEYAEHPEYEHHLEYHYANEYHYHQEYAEHSEYEYHLEYEYHCEYEYHREYAEANEYEDPNEYADHNAYHYHNYYHDHHDNDHYYHYDDDDDDD

InterPro domains:
  IPR011004 Trimeric LpxA-like superfamily [SSF51161] (6-194)
  IPR020019 Acyltransferase PglD-like [TIGR03570] (6-193)
  IPR020019 Acyltransferase PglD-like [cd03360] (9-191)
  IPR041561 PglD, N-terminal [PF17836] (6-68)
  IPR050179 Transferase hexapeptide repeat [PTHR43300] (44-193)

Sequence (184 aa):
ARTEEKIYIYGGHHGLVCEDVAKNMGYKEECIFLDSTLPKYDFFIAIGNNEIRKKIYQKISSENGFKIVNLIHKSALISPSAIVEENAGILIMPYVVINAKAKIEKGVILNTSSVIEHECVIGEEFSHVSVGAKCAGNNVKIGKNNCFLGINSCVLPNLSLADDSILGGGATLVKNQDEKGVFVGVPAKRM

CATH classification: 3.40.50.20 (+1 more: 2.160.10.10)

GO terms:
  GO:0016747 acyltransferase activity, transferring groups other than amino-acyl groups (F, IDA)
  GO:0006487 protein N-linked glycosylation (P, IDA)

Radius of gyration: 16.41 Å; Cα contacts (8 Å, |Δi|>4): 553; chains: 1; bounding box: 45×35×45 Å

Solvent-accessible surface area: 9300 Å² total; per-residue (Å²): 134,97,42,111,66,0,5,0,49,30,84,57,3,111,57,0,30,99,2,0,106,51,50,36,5,134,86,23,55,85,55,144,137,140,77,69,107,60,3,11,3,4,4,28,24,80,22,120,88,4,63,63,35,17,88,67,16,51,148,95,59,36,89,6,1,8,0,35,36,150,27,12,117,59,25,145,52,16,95,32,76,138,56,0,4,0,1,0,18,28,153,0,44,1,57,46,144,0,73,0,42,59,0,0,4,0,27,37,45,0,36,0,68,79,71,0,41,0,4,28,3,0,29,0,6,60,6,0,88,0,16,9,48,0,80,4,13,85,39,0,73,1,1,104,98,1,35,2,78,71,100,17,47,4,20,66,62,0,78,1,18,49,52,5,72,8,94,135,92,38,126,132,137,21,101,42,121,26,142,100,110,88,229,216